Protein 7XAO (pdb70)

Nearest PDB structures (foldseek):
  5hr2-assembly1_A  TM=9.834E-01  e=2.697E-15  Escherichia coli
  7ool-assembly2_B  TM=9.844E-01  e=3.295E-15  Candidatus Photodesmus anomalopis
  2tir-assembly1_A  TM=9.861E-01  e=5.253E-15  Escherichia coli
  6h7o-assembly2_F  TM=9.838E-01  e=1.169E-14  Escherichia coli K-12
  1fb6-assembly2_B  TM=9.707E-01  e=2.434E-14  Spinacia oleracea

Radius of gyration: 19.16 Å; Cα contacts (8 Å, |Δi|>4): 396; chains: 2; bounding box: 39×37×57 Å

CATH classification: 3.40.30.10

Organism: Acinetobacter baumannii (NCBI:txid470)

Structure (mmCIF, N/CA/C/O backbone):
data_7XAO
#
_entry.id   7XAO
#
_cell.length_a   31.240
_cell.length_b   31.270
_cell.length_c   215.780
_cell.angle_alpha   90.000
_cell.angle_beta   90.000
_cell.angle_gamma   90.000
#
_symmetry.space_group_name_H-M   'P 21 21 21'
#
loop_
_entity.id
_entity.type
_entity.pdbx_description
1 polymer Thioredoxin
2 water water
#
loop_
_atom_site.group_PDB
_atom_site.id
_atom_site.type_symbol
_atom_site.label_atom_id
_atom_site.label_alt_id
_atom_site.label_comp_id
_atom_site.label_asym_id
_atom_site.label_entity_id
_atom_site.label_seq_id
_atom_site.pdbx_PDB_ins_code
_atom_site.Cartn_x
_atom_site.Cartn_y
_atom_site.Cartn_z
_atom_site.occupancy
_atom_site.B_iso_or_equiv
_atom_site.auth_seq_id
_atom_site.auth_comp_id
_atom_site.auth_asym_id
_atom_site.auth_atom_id
_atom_site.pdbx_PDB_model_num
ATOM 1 N N . THR A 1 3 ? 11.31894 15.76094 104.84787 1.000 29.95637 4 THR A N 1
ATOM 2 C CA . THR A 1 3 ? 12.58688 16.02836 104.17274 1.000 26.01036 4 THR A CA 1
ATOM 3 C C . THR A 1 3 ? 12.72235 15.23669 102.87412 1.000 25.08275 4 THR A C 1
ATOM 4 O O . THR A 1 3 ? 13.18069 14.09263 102.90044 1.000 29.54549 4 THR A O 1
ATOM 8 N N . ILE A 1 4 ? 12.34104 15.84102 101.74487 1.000 21.97330 5 ILE A N 1
ATOM 9 C CA . ILE A 1 4 ? 12.46886 15.22743 100.42083 1.000 16.94956 5 ILE A CA 1
ATOM 10 C C . ILE A 1 4 ? 13.46222 16.05300 99.60980 1.000 17.66222 5 ILE A C 1
ATOM 11 O O . ILE A 1 4 ? 13.13025 17.14736 99.13560 1.000 22.74426 5 ILE A O 1
ATOM 16 N N . VAL A 1 5 ? 14.66656 15.51382 99.41673 1.000 17.63403 6 VAL A N 1
ATOM 17 C CA . VAL A 1 5 ? 15.69140 16.21168 98.65456 1.000 17.22855 6 VAL A CA 1
ATOM 18 C C . VAL A 1 5 ? 15.32143 16.22862 97.17668 1.000 15.84693 6 VAL A C 1
ATOM 19 O O . VAL A 1 5 ? 14.90171 15.21110 96.60882 1.000 17.35179 6 VAL A O 1
ATOM 23 N N . ASN A 1 6 ? 15.48346 17.38693 96.54198 1.000 16.01294 7 ASN A N 1
ATOM 24 C CA . ASN A 1 6 ? 15.49616 17.48096 95.08468 1.000 15.93188 7 ASN A CA 1
ATOM 25 C C . ASN A 1 6 ? 16.95034 17.38692 94.64150 1.000 14.08839 7 ASN A C 1
ATOM 26 O O . ASN A 1 6 ? 17.73417 18.30496 94.89647 1.000 18.47585 7 ASN A O 1
ATOM 31 N N . THR A 1 7 ? 17.31842 16.28592 93.98346 1.000 14.72426 8 THR A N 1
ATOM 32 C CA . THR A 1 7 ? 18.69661 16.06168 93.56440 1.000 14.13720 8 THR A CA 1
ATOM 33 C C . THR A 1 7 ? 18.92869 16.59237 92.14476 1.000 12.61103 8 THR A C 1
ATOM 34 O O . THR A 1 7 ? 18.04826 17.20786 91.54525 1.000 13.03574 8 THR A O 1
ATOM 38 N N . THR A 1 8 ? 20.15007 16.39587 91.62320 1.000 12.77448 9 THR A N 1
ATOM 39 C CA . THR A 1 8 ? 20.54967 16.84499 90.28746 1.000 13.06249 9 THR A CA 1
ATOM 40 C C . THR A 1 8 ? 21.44484 15.78095 89.66868 1.000 15.06182 9 THR A C 1
ATOM 41 O O . THR A 1 8 ? 21.90684 14.86363 90.35191 1.000 13.71548 9 THR A O 1
ATOM 45 N N . ASP A 1 9 ? 21.72282 15.91137 88.36441 1.000 12.44558 10 ASP A N 1
ATOM 46 C CA . ASP A 1 9 ? 22.64713 14.97240 87.74244 1.000 12.35114 10 ASP A CA 1
ATOM 47 C C . ASP A 1 9 ? 23.95943 14.90991 88.51713 1.000 14.18705 10 ASP A C 1
ATOM 48 O O . ASP A 1 9 ? 24.49530 13.81771 88.73939 1.000 13.57732 10 ASP A O 1
ATOM 53 N N . ASP A 1 10 ? 24.47281 16.08216 88.95172 1.000 14.18630 11 ASP A N 1
ATOM 54 C CA . ASP A 1 10 ? 25.75496 16.21724 89.64689 1.000 15.47433 11 ASP A CA 1
ATOM 55 C C . ASP A 1 10 ? 25.71605 15.75179 91.09814 1.000 14.33024 11 ASP A C 1
ATOM 56 O O . ASP A 1 10 ? 26.77279 15.38962 91.62398 1.000 17.47636 11 ASP A O 1
ATOM 61 N N . ASN A 1 11 ? 24.54566 15.76510 91.75513 1.000 13.21850 12 ASN A N 1
ATOM 62 C CA . ASN A 1 11 ? 24.41743 15.39712 93.16889 1.000 11.28556 12 ASN A CA 1
ATOM 63 C C . ASN A 1 11 ? 23.83143 14.00408 93.39192 1.000 13.25743 12 ASN A C 1
ATOM 64 O O . ASN A 1 11 ? 23.69930 13.57526 94.54908 1.000 11.62261 12 ASN A O 1
ATOM 69 N N . PHE A 1 12 ? 23.44785 13.29755 92.32653 1.000 13.56561 13 PHE A N 1
ATOM 70 C CA . PHE A 1 12 ? 22.82220 11.98730 92.47777 1.000 11.25944 13 PHE A CA 1
ATOM 71 C C . PHE A 1 12 ? 23.73937 11.00260 93.18954 1.000 10.34214 13 PHE A C 1
ATOM 72 O O . PHE A 1 12 ? 23.27580 10.18716 94.00254 1.000 11.83650 13 PHE A O 1
ATOM 80 N N . GLN A 1 13 ? 25.04017 11.05638 92.90487 1.000 11.72004 14 GLN A N 1
ATOM 81 C CA . GLN A 1 13 ? 25.95984 10.16331 93.59086 1.000 10.22444 14 GLN A CA 1
ATOM 82 C C . GLN A 1 13 ? 25.89031 10.38973 95.09646 1.000 12.05519 14 GLN A C 1
ATOM 83 O O . GLN A 1 13 ? 25.68382 9.44598 95.86110 1.000 12.12480 14 GLN A O 1
ATOM 89 N N . ALA A 1 14 ? 26.00249 11.65111 95.53760 1.000 11.12187 15 ALA A N 1
ATOM 90 C CA . ALA A 1 14 ? 26.01908 11.93325 96.97582 1.000 12.66066 15 ALA A CA 1
ATOM 91 C C . ALA A 1 14 ? 24.66018 11.69373 97.62747 1.000 15.21444 15 ALA A C 1
ATOM 92 O O . ALA A 1 14 ? 24.58795 11.13883 98.7306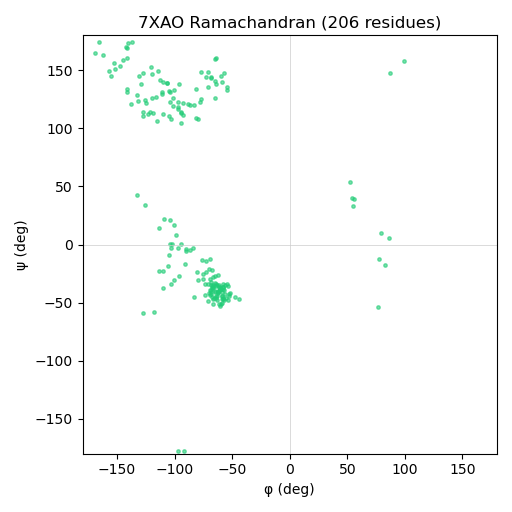8 1.000 15.42794 15 ALA A O 1
ATOM 94 N N . ASP A 1 15 ? 23.57684 12.10150 96.96563 1.000 12.78130 16 ASP A N 1
ATOM 95 C CA . ASP A 1 15 ? 22.24317 12.05005 97.56515 1.000 11.42619 16 ASP A CA 1
ATOM 96 C C . ASP A 1 15 ? 21.62405 10.65942 97.52221 1.000 11.82051 16 ASP A C 1
ATOM 97 O O . ASP A 1 15 ? 20.80769 10.32039 98.39561 1.000 14.38183 16 ASP A O 1
ATOM 102 N N . VAL A 1 16 ? 21.95225 9.85868 96.50902 1.000 10.66309 17 VAL A N 1
ATOM 103 C CA . VAL A 1 16 ? 21.31004 8.55999 96.31147 1.000 11.65914 17 VAL A CA 1
ATOM 104 C C . VAL A 1 16 ? 22.30550 7.40761 96.40711 1.000 13.82826 17 VAL A C 1
ATOM 105 O O . VAL A 1 16 ? 22.14196 6.48972 97.22375 1.000 12.67862 17 VAL A O 1
ATOM 109 N N . LEU A 1 17 ? 23.33616 7.42400 95.56286 1.000 12.06643 18 LEU A N 1
ATOM 110 C CA . LEU A 1 17 ? 24.20203 6.24828 95.45093 1.000 14.60753 18 LEU A CA 1
ATOM 111 C C . LEU A 1 17 ? 25.04733 6.02547 96.69797 1.000 12.12959 18 LEU A C 1
ATOM 112 O O . LEU A 1 17 ? 25.38164 4.88049 97.01633 1.000 15.41560 18 LEU A O 1
ATOM 117 N N . ASP A 1 18 ? 25.38936 7.08980 97.41390 1.000 13.75158 19 ASP A N 1
ATOM 118 C CA . ASP A 1 18 ? 26.25858 6.99965 98.57831 1.000 14.05958 19 ASP A CA 1
ATOM 119 C C . ASP A 1 18 ? 25.47956 6.76266 99.87186 1.000 15.14667 19 ASP A C 1
ATOM 120 O O . ASP A 1 18 ? 26.09742 6.54746 100.92226 1.000 13.93025 19 ASP A O 1
ATOM 125 N N . ALA A 1 19 ? 24.14645 6.77913 99.81788 1.000 11.48432 20 ALA A N 1
ATOM 126 C CA . ALA A 1 19 ? 23.31689 6.56639 101.00528 1.000 12.68574 20 ALA A CA 1
ATOM 127 C C . ALA A 1 19 ? 23.38463 5.11675 101.47594 1.000 16.84389 20 ALA A C 1
ATOM 128 O O . ALA A 1 19 ? 23.54624 4.18424 100.68566 1.000 14.71120 20 ALA A O 1
ATOM 130 N N . GLU A 1 20 ? 23.26696 4.93317 102.78994 1.000 15.61607 21 GLU A N 1
ATOM 131 C CA . GLU A 1 20 ? 23.10114 3.60251 103.36305 1.000 16.87421 21 GLU A CA 1
ATOM 132 C C . GLU A 1 20 ? 21.65543 3.29019 103.73327 1.000 14.31581 21 GLU A C 1
ATOM 133 O O . GLU A 1 20 ? 21.24536 2.12817 103.65901 1.000 18.98986 21 GLU A O 1
ATOM 139 N N . THR A 1 21 ? 20.87276 4.29558 104.10092 1.000 15.48322 22 THR A N 1
ATOM 140 C CA . THR A 1 21 ? 19.42903 4.13155 104.16919 1.000 16.76854 22 THR A CA 1
ATOM 141 C C . THR A 1 21 ? 18.90269 3.85207 102.76290 1.000 14.12000 22 THR A C 1
ATOM 142 O O . THR A 1 21 ? 19.37448 4.46401 101.79556 1.000 15.17538 22 THR A O 1
ATOM 146 N N . PRO A 1 22 ? 17.96290 2.92245 102.59840 1.000 12.27258 23 PRO A N 1
ATOM 147 C CA . PRO A 1 22 ? 17.35331 2.73628 101.27517 1.000 13.99483 23 PRO A CA 1
ATOM 148 C C . PRO A 1 22 ? 16.73893 4.03749 100.78069 1.000 13.74966 23 PRO A C 1
ATOM 149 O O . PRO A 1 22 ? 16.28913 4.87492 101.56298 1.000 12.94795 23 PRO A O 1
ATOM 153 N N . VAL A 1 23 ? 16.76426 4.22841 99.45915 1.000 12.75619 24 VAL A N 1
ATOM 154 C CA . VAL A 1 23 ? 16.33135 5.48179 98.84159 1.000 11.95424 24 VAL A CA 1
ATOM 155 C C . VAL A 1 23 ? 15.27270 5.19944 97.78211 1.000 12.74997 24 VAL A C 1
ATOM 156 O O . VAL A 1 23 ? 15.51083 4.42736 96.84353 1.000 13.84455 24 VAL A O 1
ATOM 160 N N . LEU A 1 24 ? 14.11552 5.83277 97.92406 1.000 11.56183 25 LEU A N 1
ATOM 161 C CA . LEU A 1 24 ? 13.06327 5.78887 96.91528 1.000 11.63509 25 LEU A CA 1
ATOM 162 C C . LEU A 1 24 ? 13.19806 7.05253 96.08156 1.000 13.10182 25 LEU A C 1
ATOM 163 O O . LEU A 1 24 ? 13.03440 8.16557 96.60070 1.000 11.62867 25 LEU A O 1
ATOM 168 N N . VAL A 1 25 ? 13.48921 6.88246 94.79678 1.000 10.49089 26 VAL A N 1
ATOM 169 C CA . VAL A 1 25 ? 13.72894 8.00666 93.89261 1.000 11.56538 26 VAL A CA 1
ATOM 170 C C . VAL A 1 25 ? 12.51547 8.21276 93.00106 1.000 8.56278 26 VAL A C 1
ATOM 171 O O . VAL A 1 25 ? 12.12734 7.30988 92.25059 1.000 9.82497 26 VAL A O 1
ATOM 175 N N . ASP A 1 26 ? 11.95039 9.40855 93.05520 1.000 9.62368 27 ASP A N 1
ATOM 176 C CA . ASP A 1 26 ? 10.74778 9.78538 92.31047 1.000 9.74647 27 ASP A CA 1
ATOM 177 C C . ASP A 1 26 ? 11.13595 10.64259 91.10107 1.000 10.99482 27 ASP A C 1
ATOM 178 O O . ASP A 1 26 ? 11.54915 11.80086 91.25438 1.000 11.71300 27 ASP A O 1
ATOM 183 N N . PHE A 1 27 ? 11.02315 10.06555 89.90144 1.000 11.31985 28 PHE A N 1
ATOM 184 C CA . PHE A 1 27 ? 11.24889 10.79208 88.65546 1.000 9.14516 28 PHE A CA 1
ATOM 185 C C . PHE A 1 27 ? 9.93219 11.42171 88.21233 1.000 8.94617 28 PHE A C 1
ATOM 186 O O . PHE A 1 27 ? 8.95216 10.70605 87.96158 1.000 11.70512 28 PHE A O 1
ATOM 194 N N . TRP A 1 28 ? 9.93006 12.75748 88.08814 1.000 9.14806 29 TRP A N 1
ATOM 195 C CA . TRP A 1 28 ? 8.73786 13.55082 87.82222 1.000 10.41939 29 TRP A CA 1
ATOM 196 C C . TRP A 1 28 ? 9.06868 14.67727 86.84370 1.000 11.16998 29 TRP A C 1
ATOM 197 O O . TRP A 1 28 ? 10.22652 14.89562 86.48159 1.000 11.45857 29 TRP A O 1
ATOM 208 N N . ALA A 1 29 ? 8.02488 15.39227 86.41733 1.000 11.43198 30 ALA A N 1
ATOM 209 C CA . ALA A 1 29 ? 8.17696 16.60041 85.61731 1.000 10.14416 30 ALA A CA 1
ATOM 210 C C . ALA A 1 29 ? 6.97466 17.49233 85.86548 1.000 11.16816 30 ALA A C 1
ATOM 211 O O . ALA A 1 29 ? 5.91812 17.02643 86.28160 1.000 13.12064 30 ALA A O 1
ATOM 213 N N . GLY A 1 30 ? 7.15371 18.79588 85.62752 1.000 12.24077 31 GLY A N 1
ATOM 214 C CA . GLY A 1 30 ? 6.08022 19.74284 85.91201 1.000 14.59573 31 GLY A CA 1
ATOM 215 C C . GLY A 1 30 ? 4.85584 19.58765 85.02577 1.000 12.10627 31 GLY A C 1
ATOM 216 O O . GLY A 1 30 ? 3.73898 19.90734 85.44402 1.000 13.93715 31 GLY A O 1
ATOM 217 N N . TRP A 1 31 ? 5.04369 19.08632 83.80629 1.000 12.14055 32 TRP A N 1
ATOM 218 C CA . TRP A 1 31 ? 3.96676 18.80715 82.86427 1.000 11.30993 32 TRP A CA 1
ATOM 219 C C . TRP A 1 31 ? 3.31437 17.44736 83.09319 1.000 10.85584 32 TRP A C 1
ATOM 220 O O . TRP A 1 31 ? 2.33612 17.11346 82.41216 1.000 13.65233 32 TRP A O 1
ATOM 231 N N . CYS A 1 32 ? 3.81791 16.66546 84.03821 1.000 10.74844 33 CYS A N 1
ATOM 232 C CA . CYS A 1 32 ? 3.34935 15.30372 84.23692 1.000 13.17551 33 CYS A CA 1
ATOM 233 C C . CYS A 1 32 ? 2.26984 15.29714 85.31806 1.000 9.84789 33 CYS A C 1
ATOM 234 O O . CYS A 1 32 ? 2.55815 15.41748 86.51690 1.000 11.98971 33 CYS A O 1
ATOM 236 N N . ALA A 1 33 ? 1.02295 15.15672 84.89124 1.000 10.49391 34 ALA A N 1
ATOM 237 C CA . ALA A 1 33 ? -0.07977 15.25674 85.84341 1.000 13.02652 34 ALA A CA 1
ATOM 238 C C . ALA A 1 33 ? -0.08876 14.11944 86.85844 1.000 11.90036 34 ALA A C 1
ATOM 239 O O . ALA A 1 33 ? -0.23195 14.40040 88.06210 1.000 11.62919 34 ALA A O 1
ATOM 241 N N . PRO A 1 34 ? 0.06158 12.84607 86.48040 1.000 11.40342 35 PRO A N 1
ATOM 242 C CA . PRO A 1 34 ? 0.05594 11.79578 87.51520 1.000 13.50359 35 PRO A CA 1
ATOM 243 C C . PRO A 1 34 ? 1.23104 11.91038 88.46698 1.000 13.77988 35 PRO A C 1
ATOM 244 O O . PRO A 1 34 ? 1.13705 11.47400 89.62165 1.000 13.94004 35 PRO A O 1
ATOM 248 N N . CYS A 1 35 ? 2.34413 12.48903 88.02054 1.000 10.48183 36 CYS A N 1
ATOM 249 C CA . CYS A 1 35 ? 3.50401 12.68670 88.87722 1.000 12.82194 36 CYS A CA 1
ATOM 250 C C . CYS A 1 35 ? 3.17779 13.68757 89.95856 1.000 13.38630 36 CYS A C 1
ATOM 251 O O . CYS A 1 35 ? 3.41798 13.44360 91.14870 1.000 12.50253 36 CYS A O 1
ATOM 254 N N . LYS A 1 36 ? 2.65547 14.83910 89.54093 1.000 13.27411 37 LYS A N 1
ATOM 255 C CA . LYS A 1 36 ? 2.23282 15.85169 90.48859 1.000 13.53545 37 LYS A CA 1
ATOM 256 C C . LYS A 1 36 ? 1.18205 15.30089 91.43359 1.000 14.22195 37 LYS A C 1
ATOM 257 O O . LYS A 1 36 ? 1.17450 15.64857 92.61958 1.000 14.29095 37 LYS A O 1
ATOM 263 N N . ALA A 1 37 ? 0.31841 14.40258 90.94529 1.000 13.30511 38 ALA A N 1
ATOM 264 C CA . ALA A 1 37 ? -0.77637 13.89104 91.75954 1.000 13.32929 38 ALA A CA 1
ATOM 265 C C . ALA A 1 37 ? -0.31453 12.96785 92.88333 1.000 14.17635 38 ALA A C 1
ATOM 266 O O . ALA A 1 37 ? -1.08246 12.75544 93.82620 1.000 13.05899 38 ALA A O 1
ATOM 268 N N . ILE A 1 38 ? 0.88596 12.37748 92.78690 1.000 11.51533 39 ILE A N 1
ATOM 269 C CA . ILE A 1 38 ? 1.41900 11.54834 93.87002 1.000 13.80064 39 ILE A CA 1
ATOM 270 C C . ILE A 1 38 ? 2.31818 12.32804 94.82367 1.000 14.21240 39 ILE A C 1
ATOM 271 O O . ILE A 1 38 ? 2.85021 11.74078 95.77646 1.000 12.53395 39 ILE A O 1
ATOM 276 N N . ALA A 1 39 ? 2.51682 13.62415 94.60692 1.000 12.04432 40 ALA A N 1
ATOM 277 C CA . ALA A 1 39 ? 3.26350 14.41848 95.57976 1.000 15.21207 40 ALA A CA 1
ATOM 278 C C . ALA A 1 39 ? 2.67650 14.33247 96.98654 1.000 15.28870 40 ALA A C 1
ATOM 279 O O . ALA A 1 39 ? 3.45349 14.14298 97.94208 1.000 15.19489 40 ALA A O 1
ATOM 281 N N . PRO A 1 40 ? 1.35308 14.45548 97.18945 1.000 15.05266 41 PRO A N 1
ATOM 282 C CA . PRO A 1 40 ? 0.81564 14.35828 98.56490 1.000 13.88915 41 PRO A CA 1
ATOM 283 C C . PRO A 1 40 ? 1.14846 13.05224 99.26152 1.000 14.10150 41 PRO A C 1
ATOM 284 O O . PRO A 1 40 ? 1.57188 13.07061 100.42567 1.000 15.61288 41 PRO A O 1
ATOM 288 N N . VAL A 1 41 ? 0.96747 11.91204 98.59351 1.000 11.08567 42 VAL A N 1
ATOM 289 C CA . VAL A 1 41 ? 1.27911 10.64205 99.24891 1.000 11.02688 42 VAL A CA 1
ATOM 290 C C . VAL A 1 41 ? 2.77844 10.49212 99.52004 1.000 14.72425 42 VAL A C 1
ATOM 291 O O . VAL A 1 41 ? 3.17579 9.92316 100.54460 1.000 13.24762 42 VAL A O 1
ATOM 295 N N . LEU A 1 42 ? 3.63571 11.00694 98.64202 1.000 12.33652 43 LEU A N 1
ATOM 296 C CA . LEU A 1 42 ? 5.07007 10.92009 98.90151 1.000 13.91298 43 LEU A CA 1
ATOM 297 C C . LEU A 1 42 ? 5.46384 11.76581 100.10576 1.000 12.81335 43 LEU A C 1
ATOM 298 O O . LEU A 1 42 ? 6.34147 11.36759 100.88468 1.000 13.65083 43 LEU A O 1
ATOM 303 N N . GLU A 1 43 ? 4.82738 12.92613 100.28177 1.000 15.85694 44 GLU A N 1
ATOM 304 C CA . GLU A 1 43 ? 5.05832 13.71525 101.49082 1.000 13.64617 44 GLU A CA 1
ATOM 305 C C . GLU A 1 43 ? 4.67507 12.92450 102.74072 1.000 16.20155 44 GLU A C 1
ATOM 306 O O . GLU A 1 43 ? 5.45522 12.83495 103.70118 1.000 12.88121 44 GLU A O 1
ATOM 312 N N . ASP A 1 44 ? 3.46103 12.36237 102.75669 1.000 13.47666 45 ASP A N 1
ATOM 313 C CA . ASP A 1 44 ? 3.03883 11.54051 103.89431 1.000 14.29361 45 ASP A CA 1
ATOM 314 C C . ASP A 1 44 ? 4.01085 10.39718 104.11735 1.000 16.02373 45 ASP A C 1
ATOM 315 O O . ASP A 1 44 ? 4.43966 10.14156 105.24625 1.000 14.24631 45 ASP A O 1
ATOM 320 N N . LEU A 1 45 ? 4.36503 9.68666 103.05015 1.000 16.25530 46 LEU A N 1
ATOM 321 C CA . LEU A 1 45 ? 5.24637 8.53631 103.20001 1.000 13.40476 46 LEU A CA 1
ATOM 322 C C . LEU A 1 45 ? 6.63108 8.94814 103.67963 1.000 15.14191 46 LEU A C 1
ATOM 323 O O . LEU A 1 45 ? 7.26722 8.19720 104.42722 1.000 14.79993 46 LEU A O 1
ATOM 328 N N . SER A 1 46 ? 7.11733 10.12775 103.27906 1.000 14.95850 47 SER A N 1
ATOM 329 C CA . SER A 1 46 ? 8.43995 10.53381 103.75076 1.000 14.46058 47 SER A CA 1
ATOM 330 C C . SER A 1 46 ? 8.46388 10.62747 105.26912 1.000 16.35641 47 SER A C 1
ATOM 331 O O . SER A 1 46 ? 9.43144 10.18794 105.90147 1.000 15.21189 47 SER A O 1
ATOM 334 N N . SER A 1 47 ? 7.37833 11.13827 105.86750 1.000 14.20298 48 SER A N 1
ATOM 335 C CA . SER A 1 47 ? 7.28301 11.21190 107.32705 1.000 13.93521 48 SER A CA 1
ATOM 336 C C . SER A 1 47 ? 7.03794 9.84936 107.96427 1.000 15.47692 48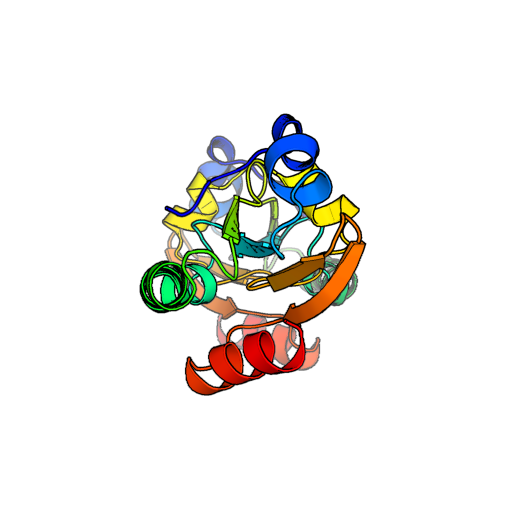 SER A C 1
ATOM 337 O O . SER A 1 47 ? 7.66441 9.52074 108.97855 1.000 15.75575 48 SER A O 1
ATOM 340 N N . GLU A 1 48 ? 6.13569 9.04537 107.39510 1.000 12.92498 49 GLU A N 1
ATOM 341 C CA . GLU A 1 48 ? 5.84060 7.73341 107.96083 1.000 14.65480 49 GLU A CA 1
ATOM 342 C C . GLU A 1 48 ? 7.08868 6.86869 108.06600 1.000 16.65122 49 GLU A C 1
ATOM 343 O O . GLU A 1 48 ? 7.26741 6.14162 109.05254 1.000 19.39133 49 GLU A O 1
ATOM 349 N N . TYR A 1 49 ? 7.96515 6.92675 107.06230 1.000 16.41192 50 TYR A N 1
ATOM 350 C CA . TYR A 1 49 ? 9.14353 6.07050 107.00158 1.000 14.37234 50 TYR A CA 1
ATOM 351 C C . TYR A 1 49 ? 10.43600 6.80274 107.35776 1.000 18.88915 50 TYR A C 1
ATOM 352 O O . TYR A 1 49 ? 11.51720 6.33934 106.98177 1.000 18.92859 50 TYR A O 1
ATOM 361 N N . ALA A 1 50 ? 10.34989 7.92400 108.07747 1.000 18.85817 51 ALA A N 1
ATOM 362 C CA . ALA A 1 50 ? 11.55318 8.66133 108.46283 1.000 17.84178 51 ALA A CA 1
ATOM 363 C C . ALA A 1 50 ? 12.53167 7.74231 109.18480 1.000 22.04928 51 ALA A C 1
ATOM 364 O O . ALA A 1 50 ? 12.15176 6.98070 110.08129 1.000 23.01188 51 ALA A O 1
ATOM 366 N N . GLY A 1 51 ? 13.79823 7.80614 108.77470 1.000 22.36007 52 GLY A N 1
ATOM 367 C CA . GLY A 1 51 ? 14.82754 6.95092 109.31577 1.000 21.58591 52 GLY A CA 1
ATOM 368 C C . GLY A 1 51 ? 14.91082 5.57401 108.69740 1.000 21.92848 52 GLY A C 1
ATOM 369 O O . GL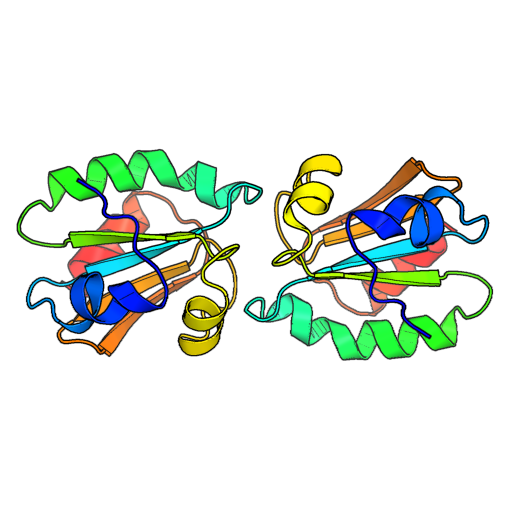Y A 1 51 ? 15.94468 4.90645 108.84921 1.000 21.75829 52 GLY A O 1
ATOM 370 N N . LYS A 1 52 ? 13.86070 5.12022 108.00707 1.000 18.80353 53 LYS A N 1
ATOM 371 C CA . LYS A 1 52 ? 13.88582 3.82736 107.33480 1.000 17.37850 53 LYS A CA 1
ATOM 372 C C . LYS A 1 52 ? 14.07209 3.94315 105.83433 1.000 17.24982 53 LYS A C 1
ATOM 373 O O . LYS A 1 52 ? 14.68730 3.05556 105.23432 1.000 17.94050 53 LYS A O 1
ATOM 379 N N . VAL A 1 53 ? 13.52507 4.99989 105.22459 1.000 17.59531 54 VAL A N 1
ATOM 380 C CA . VAL A 1 53 ? 13.55512 5.23793 103.78153 1.000 17.05019 54 VAL A CA 1
ATOM 381 C C . VAL A 1 53 ? 13.76982 6.73271 103.57148 1.000 17.05979 54 VAL A C 1
ATOM 382 O O . VAL A 1 53 ? 13.11488 7.55344 104.21960 1.000 20.89587 54 VAL A O 1
ATOM 386 N N . LYS A 1 54 ? 14.68579 7.09085 102.68003 1.000 14.11530 55 LYS A N 1
ATOM 387 C CA . LYS A 1 54 ? 14.86641 8.47083 102.24913 1.000 15.20951 55 LYS A CA 1
ATOM 388 C C . LYS A 1 54 ? 14.18132 8.61102 100.89953 1.000 13.20576 55 LYS A C 1
ATOM 389 O O . LYS A 1 54 ? 14.34793 7.74560 100.03554 1.000 14.01944 55 LYS A O 1
ATOM 395 N N . ILE A 1 55 ? 13.38056 9.65852 100.72306 1.000 12.87805 56 ILE A N 1
ATOM 396 C CA . ILE A 1 55 ? 12.74525 9.91518 99.42957 1.000 15.02488 56 ILE A CA 1
ATOM 397 C C . ILE A 1 55 ? 13.45945 11.07790 98.75799 1.000 13.94876 56 ILE A C 1
ATOM 398 O O . ILE A 1 55 ? 13.71493 12.10740 99.39258 1.000 11.49269 56 ILE A O 1
ATOM 403 N N . VAL A 1 56 ? 13.79948 10.89637 97.47715 1.000 12.61978 57 VAL A N 1
ATOM 404 C CA . VAL A 1 56 ? 14.53498 11.87098 96.67405 1.000 11.15450 57 VAL A CA 1
ATOM 405 C C . VAL A 1 56 ? 13.76708 12.08017 95.36865 1.000 12.47582 57 VAL A C 1
ATOM 406 O O . VAL A 1 56 ? 13.25685 11.11749 94.78212 1.000 12.42096 57 VAL A O 1
ATOM 410 N N . LYS A 1 57 ? 13.66814 13.32811 94.92153 1.000 10.75394 58 LYS A N 1
ATOM 411 C CA . LYS A 1 57 ? 12.99511 13.65301 93.66431 1.000 9.36904 58 LYS A CA 1
ATOM 412 C C . LYS A 1 57 ? 13.99534 14.01667 92.57462 1.000 10.15812 58 LYS A C 1
ATOM 413 O O . LYS A 1 57 ? 14.98218 14.71324 92.82476 1.000 12.29706 58 LYS A O 1
ATOM 419 N N . VAL A 1 58 ? 13.73377 13.52213 91.36465 1.000 10.53693 59 VAL A N 1
ATOM 420 C CA . VAL A 1 58 ? 14.49995 13.84590 90.15780 1.000 10.40442 59 VAL A CA 1
ATOM 421 C C . VAL A 1 58 ? 13.55205 14.51618 89.16123 1.000 10.65888 59 VAL A C 1
ATOM 422 O O . VAL A 1 58 ? 12.63752 13.86654 88.63719 1.000 9.36203 59 VAL A O 1
ATOM 426 N N . ASP A 1 59 ? 13.78050 15.80341 88.88599 1.000 10.99756 60 ASP A N 1
ATOM 427 C CA . ASP A 1 59 ? 13.02749 16.54624 87.87322 1.000 11.11524 60 ASP A CA 1
ATOM 428 C C . ASP A 1 59 ? 13.63752 16.23269 86.50918 1.000 10.61402 60 ASP A C 1
ATOM 429 O O . ASP A 1 59 ? 14.73799 16.69533 86.18316 1.000 10.68122 60 ASP A O 1
ATOM 434 N N . VAL A 1 60 ? 12.92096 15.46377 85.68252 1.000 9.41682 61 VAL A N 1
ATOM 435 C CA . VAL A 1 60 ? 13.54773 14.98762 84.44361 1.000 13.04188 61 VAL A CA 1
ATOM 436 C C . VAL A 1 60 ? 13.79703 16.08562 83.41483 1.000 10.78470 61 VAL A C 1
ATOM 437 O O . VAL A 1 60 ? 14.54624 15.85987 82.46289 1.000 13.44205 61 VAL A O 1
ATOM 441 N N . THR A 1 61 ? 13.22173 17.27458 83.59516 1.000 12.94058 62 THR A N 1
ATOM 442 C CA . THR A 1 61 ? 13.52890 18.39634 82.71314 1.000 13.32226 62 THR A CA 1
ATOM 443 C C . THR A 1 61 ? 14.99403 18.80854 82.81926 1.000 13.18570 62 THR A C 1
ATOM 444 O O . THR A 1 61 ? 15.66304 19.02100 81.80348 1.000 13.89380 62 THR A O 1
ATOM 448 N N . SER A 1 62 ? 15.51525 18.93335 84.04104 1.000 12.63771 63 SER A N 1
ATOM 449 C CA . SER A 1 62 ? 16.91297 19.29253 84.23519 1.000 14.56612 63 SER A CA 1
ATOM 450 C C . SER A 1 62 ? 17.80926 18.08294 84.48444 1.000 12.11318 63 SER A C 1
ATOM 451 O O . SER A 1 62 ? 19.03095 18.23996 84.57299 1.000 13.85419 63 SER A O 1
ATOM 454 N N . CYS A 1 63 ? 17.24120 16.88215 84.55079 1.000 10.48837 64 CYS A N 1
ATOM 455 C CA . CYS A 1 63 ? 17.99008 15.67783 84.89254 1.000 11.96307 64 CYS A CA 1
ATOM 456 C C . CYS A 1 63 ? 17.81257 14.60099 83.84015 1.000 11.95756 64 CYS A C 1
ATOM 457 O O . CYS A 1 63 ? 17.78796 13.40425 84.14906 1.000 12.10955 64 CYS A O 1
ATOM 460 N N . GLU A 1 64 ? 17.68918 15.01684 82.57262 1.000 13.03851 65 GLU A N 1
ATOM 461 C CA . GLU A 1 64 ? 17.57276 14.06880 81.47253 1.000 13.53657 65 GLU A CA 1
ATOM 462 C C . GLU A 1 64 ? 18.68431 13.02334 81.50697 1.000 10.66926 65 GLU A C 1
ATOM 463 O O . GLU A 1 64 ? 18.43875 11.82903 81.28226 1.000 10.94041 65 GLU A O 1
ATOM 469 N N . GLU A 1 65 ? 19.91566 13.45395 81.79984 1.000 11.58410 66 GLU A N 1
ATOM 470 C CA . GLU A 1 65 ? 21.03951 12.52197 81.85128 1.000 12.49917 66 GLU A CA 1
ATOM 471 C C . GLU A 1 65 ? 20.80028 11.41399 82.87235 1.000 10.73281 66 GLU A C 1
ATOM 472 O O . GLU A 1 65 ? 21.05990 10.23426 82.59598 1.000 12.05393 66 GLU A O 1
ATOM 478 N N . THR A 1 66 ? 20.24780 11.77014 84.03754 1.000 12.19970 67 THR A N 1
ATOM 479 C CA . THR A 1 66 ? 19.93165 10.77205 85.05569 1.000 13.75262 67 THR A CA 1
ATOM 480 C C . THR A 1 66 ? 18.80011 9.85708 84.61060 1.000 12.10625 67 THR A C 1
ATOM 481 O O . THR A 1 66 ? 18.87837 8.64026 84.80802 1.000 11.10434 67 THR A O 1
ATOM 485 N N . ALA A 1 67 ? 17.75203 10.41512 83.99175 1.000 11.05851 68 ALA A N 1
ATOM 486 C CA . ALA A 1 67 ? 16.65217 9.58449 83.50582 1.000 10.67179 68 ALA A CA 1
ATOM 487 C C . ALA A 1 67 ? 17.15025 8.53796 82.52138 1.000 14.33838 68 ALA A C 1
ATOM 488 O O . ALA A 1 67 ? 16.79517 7.35859 82.61649 1.000 14.13739 68 ALA A O 1
ATOM 490 N N . VAL A 1 68 ? 17.99222 8.95739 81.57634 1.000 13.36054 69 VAL A N 1
ATOM 491 C CA . VAL A 1 68 ? 18.55162 8.02705 80.60420 1.000 15.64430 69 VAL A CA 1
ATOM 492 C C . VAL A 1 68 ? 19.43297 7.00227 81.29811 1.000 14.70789 69 VAL A C 1
ATOM 493 O O . VAL A 1 68 ? 19.34191 5.79891 81.02545 1.000 16.02692 69 VAL A O 1
ATOM 497 N N . LYS A 1 69 ? 20.27369 7.45939 82.23032 1.000 14.45959 70 LYS A N 1
ATOM 498 C CA . LYS A 1 69 ? 21.23091 6.56696 82.87458 1.000 15.29886 70 LYS A CA 1
ATOM 499 C C . LYS A 1 69 ? 20.53466 5.39743 83.56098 1.000 15.31606 70 LYS A C 1
ATOM 500 O O . LYS A 1 69 ? 21.05275 4.27283 83.55940 1.000 18.53722 70 LYS A O 1
ATOM 506 N N . TYR A 1 70 ? 19.35872 5.63398 84.14989 1.000 13.37506 71 TYR A N 1
ATOM 507 C CA . TYR A 1 70 ? 18.64429 4.58570 84.87426 1.000 13.58017 71 TYR A CA 1
ATOM 508 C C . TYR A 1 70 ? 17.52092 3.96385 84.05728 1.000 14.90441 71 TYR A C 1
ATOM 509 O O . TYR A 1 70 ? 16.66329 3.26288 84.60926 1.000 16.44428 71 TYR A O 1
ATOM 518 N N . ASN A 1 71 ? 17.55232 4.17328 82.73820 1.000 16.54738 72 ASN A N 1
ATOM 519 C CA . ASN A 1 71 ? 16.61361 3.54980 81.80098 1.000 16.76210 72 ASN A CA 1
ATOM 520 C C . ASN A 1 71 ? 15.16900 3.81357 82.19035 1.000 11.89288 72 ASN A C 1
ATOM 521 O O . ASN A 1 71 ? 14.30464 2.93124 82.14798 1.000 15.00899 72 ASN A O 1
ATOM 526 N N . ILE A 1 72 ? 14.91840 5.03943 82.62718 1.000 15.46262 73 ILE A N 1
ATOM 527 C CA . ILE A 1 72 ? 13.55497 5.49723 82.75752 1.000 15.26683 73 ILE A CA 1
ATOM 528 C C . ILE A 1 72 ? 12.94914 5.54389 81.36175 1.000 17.29283 73 ILE A C 1
ATOM 529 O O . ILE A 1 72 ? 13.52065 6.13428 80.43138 1.000 19.80257 73 ILE A O 1
ATOM 534 N N . ARG A 1 73 ? 11.81516 4.87584 81.20524 1.000 13.66597 74 ARG A N 1
ATOM 535 C CA . ARG A 1 73 ? 11.09507 4.79215 79.95172 1.000 14.14557 74 ARG A CA 1
ATOM 536 C C . ARG A 1 73 ? 9.75017 5.50529 80.01023 1.000 14.88303 74 ARG A C 1
ATOM 537 O O . ARG A 1 73 ? 9.23903 5.91727 78.96274 1.000 12.63627 74 ARG A O 1
ATOM 545 N N . ASN A 1 74 ? 9.18932 5.69261 81.20412 1.000 12.77430 75 ASN A N 1
ATOM 546 C CA . ASN A 1 74 ? 7.88049 6.27627 81.44003 1.000 11.59209 75 ASN A CA 1
ATOM 547 C C . ASN A 1 74 ? 7.89937 6.85062 82.84464 1.000 12.77678 75 ASN A C 1
ATOM 548 O O . ASN A 1 74 ? 8.51485 6.26878 83.73349 1.000 14.37940 75 ASN A O 1
ATOM 553 N N . ILE A 1 75 ? 7.20811 7.97448 83.04075 1.000 12.43660 76 ILE A N 1
ATOM 554 C CA . ILE A 1 75 ? 6.98123 8.53450 84.37848 1.000 13.24251 76 ILE A CA 1
ATOM 555 C C . ILE A 1 75 ? 5.48000 8.61168 84.63458 1.000 12.32072 76 ILE A C 1
ATOM 556 O O . ILE A 1 75 ? 4.71018 8.71810 83.66974 1.000 12.78691 76 ILE A O 1
ATOM 561 N N . PRO A 1 76 ? 5.00858 8.56063 85.90195 1.000 13.21407 77 PRO A N 1
ATOM 562 C CA . PRO A 1 76 ? 5.81241 8.42070 87.13002 1.000 12.35497 77 PRO A CA 1
ATOM 563 C C . PRO A 1 76 ? 6.66962 7.15953 87.17101 1.000 13.99422 77 PRO A C 1
ATOM 564 O O . PRO A 1 76 ? 6.21719 6.10219 86.71879 1.000 16.72978 77 PRO A O 1
ATOM 568 N N . ALA A 1 77 ? 7.89795 7.29123 87.66902 1.000 12.13159 78 ALA A N 1
ATOM 569 C CA . ALA A 1 77 ? 8.79369 6.16369 87.88950 1.000 11.65300 78 ALA A CA 1
ATOM 570 C C . ALA A 1 77 ? 9.37841 6.29370 89.28500 1.000 12.53487 78 ALA A C 1
ATOM 571 O O . ALA A 1 77 ? 9.92318 7.34937 89.63787 1.000 14.10446 78 ALA A O 1
ATOM 573 N N . LEU A 1 78 ? 9.27800 5.22260 90.06700 1.000 12.00865 79 LEU A N 1
ATOM 574 C CA . LEU A 1 78 ? 9.80111 5.18681 91.42986 1.000 13.62247 79 LEU A CA 1
ATOM 575 C C . LEU A 1 78 ? 10.80165 4.04371 91.49252 1.000 12.98820 79 LEU A C 1
ATOM 576 O O . LEU A 1 78 ? 10.42284 2.87754 91.34142 1.000 17.02861 79 LEU A O 1
ATOM 581 N N . LEU A 1 79 ? 12.07197 4.36135 91.70225 1.000 12.17860 80 LEU A N 1
ATOM 582 C CA . LEU A 1 79 ? 13.10767 3.34276 91.78626 1.000 11.79747 80 LEU A CA 1
ATOM 583 C C . LEU A 1 79 ? 13.62660 3.25888 93.21391 1.000 13.88497 80 LEU A C 1
ATOM 584 O O . LEU A 1 79 ? 13.98831 4.27861 93.80543 1.000 14.47041 80 LEU A O 1
ATOM 589 N N . LEU A 1 80 ? 13.66989 2.04795 93.76052 1.000 13.75871 81 LEU A N 1
ATOM 590 C CA . LEU A 1 80 ? 14.22041 1.82515 95.09168 1.000 14.23392 81 LEU A CA 1
ATOM 591 C C . LEU A 1 80 ? 15.69459 1.46688 94.95444 1.000 12.84447 81 LEU A C 1
ATOM 592 O O . LEU A 1 80 ? 16.03986 0.48583 94.28703 1.000 13.39822 81 LEU A O 1
ATOM 597 N N . PHE A 1 81 ? 16.55890 2.25159 95.59047 1.000 13.60299 82 PHE A N 1
ATOM 598 C CA . PHE A 1 81 ? 17.99214 1.99639 95.61388 1.000 13.08757 82 PHE A CA 1
ATOM 599 C C . PHE A 1 81 ? 18.41696 1.48776 96.98922 1.000 15.88802 82 PHE A C 1
ATOM 600 O O . PHE A 1 81 ? 17.96424 2.00373 98.01827 1.000 14.25755 82 PHE A O 1
ATOM 608 N N . LYS A 1 82 ? 19.30426 0.49025 97.00922 1.000 15.89977 83 LYS A N 1
ATOM 609 C CA . LYS A 1 82 ? 19.97433 0.04834 98.23335 1.000 18.34154 83 LYS A CA 1
ATOM 610 C C . LYS A 1 82 ? 21.46254 -0.05868 97.94306 1.000 16.75717 83 LYS A C 1
ATOM 611 O O . LYS A 1 82 ? 21.86292 -0.77734 97.02205 1.000 18.86253 83 LYS A O 1
ATOM 617 N N . ASN A 1 83 ? 22.27962 0.65882 98.72028 1.000 16.52266 84 ASN A N 1
ATOM 618 C CA . ASN A 1 83 ? 23.73554 0.63524 98.55448 1.000 20.15976 84 ASN A CA 1
ATOM 619 C C . ASN A 1 83 ? 24.16842 0.98562 97.12606 1.000 17.89414 84 ASN A C 1
ATOM 620 O O . ASN A 1 83 ? 25.16803 0.46705 96.62419 1.000 22.55602 84 ASN A O 1
ATOM 625 N N . GLY A 1 84 ? 23.41808 1.85952 96.45669 1.000 16.26232 85 GLY A N 1
ATOM 626 C CA . GLY A 1 84 ? 23.77430 2.34990 95.14270 1.000 16.16159 85 GLY A CA 1
ATOM 627 C C . GLY A 1 84 ? 23.33453 1.50968 93.96577 1.000 16.22300 85 GLY A C 1
ATOM 628 O O . GLY A 1 84 ? 23.71430 1.82704 92.83638 1.000 18.35626 85 GLY A O 1
ATOM 629 N N . GLU A 1 85 ? 22.56021 0.45073 94.18321 1.000 17.03586 86 GLU A N 1
ATOM 630 C CA . GLU A 1 85 ? 22.02192 -0.36559 93.10353 1.000 19.84754 86 GLU A CA 1
ATOM 631 C C . GLU A 1 85 ? 20.50258 -0.34533 93.14809 1.000 15.80856 86 GLU A C 1
ATOM 632 O O . GLU A 1 85 ? 19.89646 -0.27519 94.22085 1.000 16.14211 86 GLU A O 1
ATOM 638 N N . VAL A 1 86 ? 19.88818 -0.40988 91.96767 1.000 17.45984 87 VAL A N 1
ATOM 639 C CA . VAL A 1 86 ? 18.43376 -0.47078 91.87538 1.000 16.15891 87 VAL A CA 1
ATOM 640 C C . VAL A 1 86 ? 17.97964 -1.88063 92.21683 1.000 16.31768 87 VAL A C 1
ATOM 641 O O . VAL A 1 86 ? 18.41738 -2.85152 91.59083 1.000 20.50323 87 VAL A O 1
ATOM 645 N N . VAL A 1 87 ? 17.07447 -1.99651 93.19019 1.000 17.65235 88 VAL A N 1
ATOM 646 C CA . VAL A 1 87 ? 16.60522 -3.29975 93.64620 1.000 18.26977 88 VAL A CA 1
ATOM 647 C C . VAL A 1 87 ? 15.15630 -3.58784 93.27092 1.000 21.33570 88 VAL A C 1
ATOM 648 O O . VAL A 1 87 ? 14.77769 -4.77005 93.20075 1.000 19.60861 88 VAL A O 1
ATOM 652 N N . ALA A 1 88 ? 14.34213 -2.56147 93.02277 1.000 18.11322 89 ALA A N 1
ATOM 653 C CA . ALA A 1 88 ? 12.94748 -2.72163 92.64050 1.000 20.69372 89 ALA A CA 1
ATOM 654 C C . ALA A 1 88 ? 12.48569 -1.40815 92.03461 1.000 19.91104 89 ALA A C 1
ATOM 655 O O . ALA A 1 88 ? 13.12298 -0.36528 92.21447 1.000 17.84825 89 ALA A O 1
ATOM 657 N N . GLN A 1 89 ? 11.36975 -1.46660 91.31399 1.000 19.34863 90 GLN A N 1
ATOM 658 C CA . GLN A 1 89 ? 10.82866 -0.25885 90.71622 1.000 18.89395 90 GLN A CA 1
ATOM 659 C C . GLN A 1 89 ? 9.32091 -0.37767 90.56283 1.000 23.20723 90 GLN A C 1
ATOM 660 O O . GLN A 1 89 ? 8.77485 -1.47521 90.41681 1.000 22.34970 90 GLN A O 1
ATOM 666 N N . GLN A 1 90 ? 8.65793 0.77576 90.60735 1.000 21.03262 91 GLN A N 1
ATOM 667 C CA . GLN A 1 90 ? 7.21923 0.88409 90.38984 1.000 19.07806 91 GLN A CA 1
ATOM 668 C C . GLN A 1 90 ? 7.02316 1.93771 89.31028 1.000 19.70920 91 GLN A C 1
ATOM 669 O O . GLN A 1 90 ? 7.29756 3.11997 89.53571 1.000 19.07043 91 GLN A O 1
ATOM 675 N N . ILE A 1 91 ? 6.59560 1.50692 88.12832 1.000 22.84242 92 ILE A N 1
ATOM 676 C CA . ILE A 1 91 ? 6.43527 2.38977 86.98028 1.000 20.24296 92 ILE A CA 1
ATOM 677 C C . ILE A 1 91 ? 4.95450 2.67910 86.78989 1.000 22.03216 92 ILE A C 1
ATOM 678 O O . ILE A 1 91 ? 4.11890 1.76142 86.76495 1.000 22.54384 92 ILE A O 1
ATOM 683 N N . GLY A 1 92 ? 4.62779 3.95119 86.64460 1.000 17.56385 93 GLY A N 1
ATOM 684 C CA . GLY A 1 92 ? 3.24095 4.34177 86.61275 1.000 17.33096 93 GLY A CA 1
ATOM 685 C C . GLY A 1 92 ? 2.74358 4.58206 88.01724 1.000 18.52474 93 GLY A C 1
ATOM 686 O O . GLY A 1 92 ? 3.21135 3.95117 88.96937 1.000 18.36415 93 GLY A O 1
ATOM 687 N N . ALA A 1 93 ? 1.81895 5.52384 88.14967 1.000 17.74504 94 ALA A N 1
ATOM 688 C CA . ALA A 1 93 ? 1.22725 5.83132 89.44160 1.000 18.95922 94 ALA A CA 1
ATOM 689 C C . ALA A 1 93 ? 0.36618 4.66725 89.91699 1.000 21.01499 94 ALA A C 1
ATOM 690 O O . ALA A 1 93 ? -0.28557 3.98131 89.12044 1.000 19.56112 94 ALA A O 1
ATOM 692 N N . VAL A 1 94 ? 0.38330 4.44414 91.22608 1.000 17.03862 95 VAL A N 1
ATOM 693 C CA . VAL A 1 94 ? -0.44466 3.43694 91.88605 1.000 19.72054 95 VAL A CA 1
ATOM 694 C C . VAL A 1 94 ? -0.92809 4.01265 93.21024 1.000 17.87590 95 VAL A C 1
ATOM 695 O O . VAL A 1 94 ? -0.36545 4.98713 93.72647 1.000 17.31795 95 VAL A O 1
ATOM 699 N N . PRO A 1 95 ? -1.98758 3.43766 93.77349 1.000 18.59764 96 PRO A N 1
ATOM 700 C CA . PRO A 1 95 ? -2.52323 3.94866 95.04148 1.000 16.68858 96 PRO A CA 1
ATOM 701 C C . PRO A 1 95 ? -1.54623 3.81776 96.20466 1.000 15.24811 96 PRO A C 1
ATOM 702 O O . PRO A 1 95 ? -0.58656 3.04069 96.18294 1.000 16.27187 96 PRO A O 1
ATOM 706 N N . ARG A 1 96 ? -1.82142 4.61194 97.24361 1.000 13.66430 97 ARG A N 1
ATOM 707 C CA . ARG A 1 96 ? -1.03013 4.57567 98.47569 1.000 11.40677 97 ARG A CA 1
ATOM 708 C C . ARG A 1 96 ? -0.80231 3.15099 98.96772 1.000 15.51483 97 ARG A C 1
ATOM 709 O O . ARG A 1 96 ? 0.31715 2.79110 99.34708 1.000 15.85837 97 ARG A O 1
ATOM 717 N N . SER A 1 97 ? -1.85419 2.32202 98.96552 1.000 14.76466 98 SER A N 1
ATOM 718 C CA . SER A 1 97 ? -1.72150 0.97052 99.50529 1.000 15.15325 98 SER A CA 1
ATOM 719 C C . SER A 1 97 ? -0.67558 0.15774 98.74574 1.000 16.83500 98 SER A C 1
ATOM 720 O O . SER A 1 97 ? 0.06671 -0.62783 99.34836 1.000 17.61369 98 SER A O 1
ATOM 723 N N . LYS A 1 98 ? -0.58735 0.33947 97.42505 1.000 16.45079 99 LYS A N 1
ATOM 724 C CA . LYS A 1 98 ? 0.43588 -0.36067 96.65558 1.000 19.58116 99 LYS A CA 1
ATOM 725 C C . LYS A 1 98 ? 1.81730 0.23412 96.89473 1.000 19.83594 99 LYS A C 1
ATOM 726 O O . LYS A 1 98 ? 2.81693 -0.49237 96.88330 1.000 17.77810 99 LYS A O 1
ATOM 732 N N . LEU A 1 99 ? 1.89440 1.54648 97.11123 1.000 16.83591 100 LEU A N 1
ATOM 733 C CA . LEU A 1 99 ? 3.16693 2.14664 97.49431 1.000 17.88117 100 LEU A CA 1
ATOM 734 C C . LEU A 1 99 ? 3.64760 1.60881 98.83542 1.000 20.70944 100 LEU A C 1
ATOM 735 O O . LEU A 1 99 ? 4.82841 1.28807 98.99292 1.000 21.27836 100 LEU A O 1
ATOM 740 N N . VAL A 1 100 ? 2.74942 1.50470 99.81536 1.000 15.75656 101 VAL A N 1
ATOM 741 C CA . VAL A 1 100 ? 3.13144 0.97817 101.12266 1.000 20.13537 101 VAL A CA 1
ATOM 742 C C . VAL A 1 100 ? 3.59656 -0.46933 100.99954 1.000 24.26688 101 VAL A C 1
ATOM 743 O O . VAL A 1 100 ? 4.59127 -0.87268 101.61853 1.000 27.32366 101 VAL A O 1
ATOM 747 N N . SER A 1 101 ? 2.90141 -1.26710 100.18519 1.000 21.88100 102 SER A N 1
ATOM 748 C CA . SER A 1 101 ? 3.31987 -2.65239 99.99055 1.000 23.50458 102 SER A CA 1
ATOM 749 C C . SER A 1 101 ? 4.63440 -2.74355 99.22946 1.000 27.14500 102 SER A C 1
ATOM 750 O O . SER A 1 101 ? 5.43443 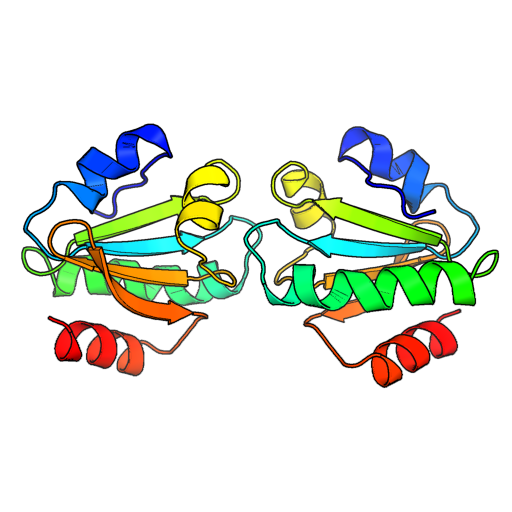-3.65194 99.48309 1.000 28.23993 102 SER A O 1
ATOM 753 N N . PHE A 1 102 ? 4.86530 -1.82977 98.28753 1.000 24.10150 103 PHE A N 1
ATOM 754 C CA . PHE A 1 102 ? 6.11783 -1.83118 97.53847 1.000 27.27081 103 PHE A CA 1
ATOM 755 C C . PHE A 1 102 ? 7.30514 -1.53551 98.44899 1.000 27.94653 103 PHE A C 1
ATOM 756 O O . PHE A 1 102 ? 8.36725 -2.16459 98.32687 1.000 29.76969 103 PHE A O 1
ATOM 764 N N . ILE A 1 103 ? 7.14285 -0.58370 99.37143 1.000 25.42429 104 ILE A N 1
ATOM 765 C CA . ILE A 1 103 ? 8.22522 -0.23628 100.28877 1.000 29.48134 104 ILE A CA 1
ATOM 766 C C . ILE A 1 103 ? 8.48211 -1.36716 101.27392 1.000 30.90301 104 ILE A C 1
ATOM 767 O O . ILE A 1 103 ? 9.63544 -1.72496 101.54409 1.000 31.66972 104 ILE A O 1
ATOM 772 N N . ASP A 1 104 ? 7.41343 -1.95027 101.82147 1.000 30.58023 105 ASP A N 1
ATOM 773 C CA . ASP A 1 104 ? 7.56329 -2.92436 102.89735 1.000 29.27127 105 ASP A CA 1
ATOM 774 C C . ASP A 1 104 ? 8.22420 -4.21485 102.42887 1.000 30.88019 105 ASP A C 1
ATOM 775 O O . ASP A 1 104 ? 8.99464 -4.81872 103.18408 1.000 34.94322 105 ASP A O 1
ATOM 780 N N . GLU A 1 105 ? 7.94872 -4.65234 101.20002 1.000 30.90635 106 GLU A N 1
ATOM 781 C CA . GLU A 1 105 ? 8.56711 -5.87807 100.71031 1.000 31.74214 106 GLU A CA 1
ATOM 782 C C . GLU A 1 105 ? 10.04312 -5.69838 100.39239 1.000 35.86530 106 GLU A C 1
ATOM 783 O O . GLU A 1 105 ? 10.79225 -6.68165 100.40619 1.000 37.06305 106 GLU A O 1
ATOM 789 N N . ASN A 1 106 ? 10.47915 -4.47262 100.11248 1.000 31.08184 107 ASN A N 1
ATOM 790 C CA . ASN A 1 106 ? 11.82429 -4.22749 99.61527 1.000 31.32815 107 ASN A CA 1
ATOM 791 C C . ASN A 1 106 ? 12.70028 -3.44621 100.59246 1.000 32.12826 107 ASN A C 1
ATOM 792 O O . ASN A 1 106 ? 13.76066 -2.95529 100.19359 1.000 35.93399 107 ASN A O 1
ATOM 797 N N . VAL A 1 107 ? 12.28964 -3.32633 101.85453 1.000 31.46150 108 VAL A N 1
ATOM 798 C CA . VAL A 1 107 ? 13.08115 -2.64527 102.88762 1.000 35.26180 108 VAL A CA 1
ATOM 799 C C . VAL A 1 107 ? 14.53466 -3.11591 102.91896 1.000 34.69600 108 VAL A C 1
ATOM 800 O O . VAL A 1 107 ? 15.42672 -2.39500 103.37627 1.000 36.26278 108 VAL A O 1
ATOM 804 N N . THR B 1 3 ? 9.63083 16.01084 56.94714 1.000 29.36232 4 THR B N 1
ATOM 805 C CA . THR B 1 3 ? 8.92567 17.28782 56.92893 1.000 28.60390 4 THR B CA 1
ATOM 806 C C . THR B 1 3 ? 8.25815 17.60431 58.27350 1.000 27.02210 4 THR B C 1
ATOM 807 O O . THR B 1 3 ? 7.29374 18.36680 58.32809 1.000 26.83484 4 THR B O 1
ATOM 811 N N . ILE B 1 4 ? 8.77706 17.02751 59.35554 1.000 26.43241 5 ILE B N 1
ATOM 812 C CA . ILE B 1 4 ? 8.28670 17.30121 60.70343 1.000 19.19520 5 ILE B CA 1
ATOM 813 C C . ILE B 1 4 ? 9.18601 18.36400 61.32357 1.000 20.17971 5 ILE B C 1
ATOM 814 O O . ILE B 1 4 ? 10.39324 18.15134 61.48360 1.000 25.22602 5 ILE B O 1
ATOM 819 N N . VAL B 1 5 ? 8.60019 19.51045 61.65871 1.000 18.63790 6 VAL B N 1
ATOM 820 C CA . VAL B 1 5 ? 9.34899 20.63574 62.20391 1.000 17.65884 6 VAL B CA 1
ATOM 821 C C . VAL B 1 5 ? 9.57002 20.41491 63.69744 1.000 17.39705 6 VAL B C 1
ATOM 822 O O . VAL B 1 5 ? 8.64734 20.03916 64.42939 1.000 14.00427 6 VAL B O 1
ATOM 826 N N . ASN B 1 6 ? 10.80216 20.63033 64.14936 1.000 15.03278 7 ASN B N 1
ATOM 827 C CA . ASN B 1 6 ? 11.13017 20.67546 65.57283 1.000 14.49581 7 ASN B CA 1
ATOM 828 C C . ASN B 1 6 ? 11.08871 22.13306 66.01107 1.000 16.04986 7 ASN B C 1
ATOM 829 O O . ASN B 1 6 ? 11.92590 22.93765 65.59205 1.000 19.45796 7 ASN B O 1
ATOM 834 N N . THR B 1 7 ? 10.13458 22.46583 66.86090 1.000 13.85316 8 THR B N 1
ATOM 835 C CA . THR B 1 7 ? 9.93889 23.84201 67.28896 1.000 13.83108 8 THR B CA 1
ATOM 836 C C . THR B 1 7 ? 10.63341 24.08573 68.63157 1.000 11.87975 8 THR B C 1
ATOM 837 O O . THR B 1 7 ? 11.30673 23.21158 69.17869 1.000 14.02606 8 THR B O 1
ATOM 841 N N . THR B 1 8 ? 10.48149 25.30178 69.15607 1.000 10.54786 9 THR B N 1
ATOM 842 C CA . THR B 1 8 ? 11.01868 25.69676 70.45641 1.000 10.69458 9 THR B CA 1
ATOM 843 C C . THR B 1 8 ? 9.95546 26.49831 71.19246 1.000 10.07592 9 THR B C 1
ATOM 844 O O . THR B 1 8 ? 8.91052 26.83273 70.63416 1.000 12.01191 9 THR B O 1
ATOM 848 N N . ASP B 1 9 ? 10.23366 26.84781 72.45646 1.000 11.37010 10 ASP B N 1
ATOM 849 C CA . ASP B 1 9 ? 9.30268 27.69579 73.20253 1.000 11.82973 10 ASP B CA 1
ATOM 850 C C . ASP B 1 9 ? 8.96994 28.96367 72.42378 1.000 10.68263 10 ASP B C 1
ATOM 851 O O . ASP B 1 9 ? 7.80591 29.37827 72.35368 1.000 12.39026 10 ASP B O 1
ATOM 856 N N . ASP B 1 10 ? 9.98865 29.59464 71.84279 1.000 13.21546 11 ASP B N 1
ATOM 857 C CA . ASP B 1 10 ? 9.80286 30.89414 71.21278 1.000 15.06882 11 ASP B CA 1
ATOM 858 C C . ASP B 1 10 ? 9.45501 30.79963 69.73259 1.000 15.82673 11 ASP B C 1
ATOM 859 O O . ASP B 1 10 ? 8.94790 31.77454 69.17110 1.000 15.94358 11 ASP B O 1
ATOM 864 N N . ASN B 1 11 ? 9.68935 29.65464 69.09288 1.000 12.61769 12 ASN B N 1
ATOM 865 C CA . ASN B 1 11 ? 9.23400 29.46740 67.72078 1.000 11.45722 12 ASN B CA 1
ATOM 866 C C . ASN B 1 11 ? 7.83004 28.87759 67.64201 1.000 11.69124 12 ASN B C 1
ATOM 867 O O . ASN B 1 11 ? 7.28283 28.75428 66.54106 1.000 12.50509 12 ASN B O 1
ATOM 872 N N . PHE B 1 12 ? 7.23815 28.53706 68.78276 1.000 10.79811 13 PHE B N 1
ATOM 873 C CA . PHE B 1 12 ? 5.97848 27.80178 68.80536 1.000 9.71339 13 PHE B CA 1
ATOM 874 C C . PHE B 1 12 ? 4.84597 28.59416 68.15498 1.000 12.50516 13 PHE B C 1
ATOM 875 O O . PHE B 1 12 ? 4.01351 28.03404 67.42722 1.000 12.59912 13 PHE B O 1
ATOM 883 N N . GLN B 1 13 ? 4.79721 29.90267 68.39521 1.000 12.41725 14 GLN B N 1
ATOM 884 C CA . GLN B 1 13 ? 3.73822 30.69344 67.77730 1.000 10.86049 14 GLN B CA 1
ATOM 885 C C . GLN B 1 13 ? 3.84663 30.67442 66.25082 1.000 12.26174 14 GLN B C 1
ATOM 886 O O . GLN B 1 13 ? 2.85854 30.40741 65.55998 1.000 10.28580 14 GLN B O 1
ATOM 892 N N . ALA B 1 14 ? 5.04812 30.90439 65.70984 1.000 11.93378 15 ALA B N 1
ATOM 893 C CA . ALA B 1 14 ? 5.19533 30.90524 64.25465 1.000 12.47727 15 ALA B CA 1
ATOM 894 C C . ALA B 1 14 ? 4.99731 29.51428 63.65240 1.000 12.89898 15 ALA B C 1
ATOM 895 O O . ALA B 1 14 ? 4.41260 29.38545 62.57105 1.000 12.98937 15 ALA B O 1
ATOM 897 N N . ASP B 1 15 ? 5.49637 28.46494 64.30909 1.000 13.19140 16 ASP B N 1
ATOM 898 C CA . ASP B 1 15 ? 5.42494 27.13224 63.71546 1.000 12.10068 16 ASP B CA 1
ATOM 899 C C . ASP B 1 15 ? 4.07347 26.46728 63.89935 1.000 12.95531 16 ASP B C 1
ATOM 900 O O . ASP B 1 15 ? 3.72925 25.56713 63.11439 1.000 13.60548 16 ASP B O 1
ATOM 905 N N . VAL B 1 16 ? 3.30760 26.86872 64.91161 1.000 11.81286 17 VAL B N 1
ATOM 906 C CA . VAL B 1 16 ? 2.08972 26.16218 65.27321 1.000 12.63451 17 VAL B CA 1
ATOM 907 C C . VAL B 1 16 ? 0.93939 27.14881 65.32844 1.000 16.32381 17 VAL B C 1
ATOM 908 O O . VAL B 1 16 ? -0.05087 26.99917 64.60635 1.000 12.57127 17 VAL B O 1
ATOM 912 N N . LEU B 1 17 ? 1.05827 28.16313 66.18599 1.000 14.67839 18 LEU B N 1
ATOM 913 C CA . LEU B 1 17 ? -0.10038 29.00377 66.47100 1.000 11.81934 18 LEU B CA 1
ATOM 914 C C . LEU B 1 17 ? -0.52161 29.85035 65.27349 1.000 14.40977 18 LEU B C 1
ATOM 915 O O . LEU B 1 17 ? -1.71658 30.12707 65.11001 1.000 15.33402 18 LEU B O 1
ATOM 920 N N . ASP B 1 18 ? 0.42915 30.26676 64.44076 1.000 12.85873 19 ASP B N 1
ATOM 921 C CA . ASP B 1 18 ? 0.15600 31.16264 63.32305 1.000 13.61655 19 ASP B CA 1
ATOM 922 C C . ASP B 1 18 ? -0.26841 30.43303 62.05362 1.000 18.18317 19 ASP B C 1
ATOM 923 O O . ASP B 1 18 ? -0.60484 31.09454 61.06262 1.000 17.73266 19 ASP B O 1
ATOM 928 N N . ALA B 1 19 ? -0.26259 29.09981 62.04901 1.000 15.05943 20 ALA B N 1
ATOM 929 C CA . ALA B 1 19 ? -0.59093 28.34095 60.84701 1.000 18.04336 20 ALA B CA 1
ATOM 930 C C . ALA B 1 19 ? -2.09915 28.30696 60.59166 1.000 15.54441 20 ALA B C 1
ATOM 931 O O . ALA B 1 19 ? -2.90990 28.32406 61.51933 1.000 17.33056 20 ALA B O 1
ATOM 933 N N . GLU B 1 20 ? -2.47771 28.25933 59.30816 1.000 15.61066 21 GLU B N 1
ATOM 934 C CA . GLU B 1 20 ? -3.87421 28.03676 58.94340 1.000 17.84322 21 GLU B CA 1
ATOM 935 C C . GLU B 1 20 ? -4.18157 26.57595 58.62537 1.000 17.17279 21 GLU B C 1
ATOM 936 O O . GLU B 1 20 ? -5.32121 26.13660 58.80315 1.000 21.37171 21 GLU B O 1
ATOM 942 N N . THR B 1 21 ? -3.18570 25.82177 58.17762 1.000 20.12567 22 THR B N 1
ATOM 943 C CA . THR B 1 21 ? -3.29909 24.37333 58.13402 1.000 16.83051 22 THR B CA 1
ATOM 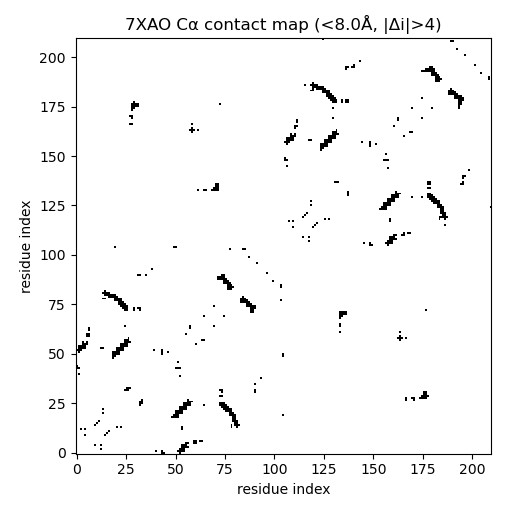944 C C . THR B 1 21 ? -3.41633 23.84308 59.56508 1.000 18.99989 22 THR B C 1
ATOM 945 O O . THR B 1 21 ? -2.79468 24.39053 60.47542 1.000 20.22320 22 THR B O 1
ATOM 949 N N . PRO B 1 22 ? -4.24912 22.82908 59.81120 1.000 18.40532 23 PRO B N 1
ATOM 950 C CA . PRO B 1 22 ? -4.25695 22.19992 61.14160 1.000 17.10786 23 PRO B CA 1
ATOM 951 C C . PRO B 1 22 ? -2.88024 21.64009 61.46170 1.000 17.06780 23 PRO B C 1
ATOM 952 O O . PRO B 1 22 ? -2.15504 21.19181 60.57263 1.000 15.28707 23 PRO B O 1
ATOM 956 N N . VAL B 1 23 ? -2.50058 21.70671 62.74065 1.000 15.25409 24 VAL B N 1
ATOM 957 C CA . VAL B 1 23 ? -1.16764 21.30678 63.18878 1.000 13.85700 24 VAL B CA 1
ATOM 958 C C . VAL B 1 23 ? -1.32659 20.26196 64.28173 1.000 14.08698 24 VAL B C 1
ATOM 959 O O . VAL B 1 23 ? -1.97885 20.51791 65.30439 1.000 13.87628 24 VAL B O 1
ATOM 963 N N . LEU B 1 24 ? -0.74024 19.08960 64.05699 1.000 14.45110 25 LEU B N 1
ATOM 964 C CA . LEU B 1 24 ? -0.63658 18.04062 65.06555 1.000 13.29086 25 LEU B CA 1
ATOM 965 C C . LEU B 1 24 ? 0.71772 18.17148 65.75475 1.000 12.13327 25 LEU B C 1
ATOM 966 O O . LEU B 1 24 ? 1.76478 18.02060 65.11923 1.000 9.99978 25 LEU B O 1
ATOM 971 N N . VAL B 1 25 ? 0.70116 18.50043 67.04165 1.000 13.56605 26 VAL B N 1
ATOM 972 C CA . VAL B 1 25 ? 1.92314 18.68873 67.81644 1.000 11.43749 26 VAL B CA 1
ATOM 973 C C . VAL B 1 25 ? 2.18433 17.44526 68.66016 1.000 9.27876 26 VAL B C 1
ATOM 974 O O . VAL B 1 25 ? 1.31663 17.01687 69.43766 1.000 11.57171 26 VAL B O 1
ATOM 978 N N . ASP B 1 26 ? 3.38474 16.88499 68.51799 1.000 10.51247 27 ASP B N 1
ATOM 979 C CA . ASP B 1 26 ? 3.82831 15.73085 69.29755 1.000 9.59617 27 ASP B CA 1
ATOM 980 C C . ASP B 1 26 ? 4.82277 16.20280 70.36213 1.000 10.67276 27 ASP B C 1
ATOM 981 O O . ASP B 1 26 ? 5.93332 16.63084 70.03659 1.000 11.24245 27 ASP B O 1
ATOM 986 N N . PHE B 1 27 ? 4.39757 16.15230 71.63047 1.000 9.85209 28 PHE B N 1
ATOM 987 C CA . PHE B 1 27 ? 5.24982 16.42138 72.78605 1.000 9.78365 28 PHE B CA 1
ATOM 988 C C . PHE B 1 27 ? 5.96763 15.12955 73.18330 1.000 8.68818 28 PHE B C 1
ATOM 989 O O . PHE B 1 27 ? 5.30560 14.13141 73.49393 1.000 11.63342 28 PHE B O 1
ATOM 997 N N . TRP B 1 28 ? 7.30962 15.14663 73.15491 1.000 9.49635 29 TRP B N 1
ATOM 998 C CA . TRP B 1 28 ? 8.11529 13.93782 73.29735 1.000 10.48967 29 TRP B CA 1
ATOM 999 C C . TRP B 1 28 ? 9.36274 14.23615 74.12519 1.000 9.86778 29 TRP B C 1
ATOM 1000 O O . TRP B 1 28 ? 9.67834 15.39754 74.40811 1.000 9.94133 29 TRP B O 1
ATOM 1011 N N . ALA B 1 29 ? 10.08855 13.17790 74.50442 1.000 10.42524 30 ALA B N 1
ATOM 1012 C CA . ALA B 1 29 ? 11.40383 13.29596 75.13445 1.000 10.98139 30 ALA B CA 1
ATOM 1013 C C . ALA B 1 29 ? 12.26998 12.11172 74.73918 1.000 9.74910 30 ALA B C 1
ATOM 1014 O O . ALA B 1 29 ? 11.76327 11.02044 74.48591 1.000 11.00983 30 ALA B O 1
ATOM 1016 N N . GLY B 1 30 ? 13.59144 12.31594 74.76136 1.000 13.22204 31 GLY B N 1
ATOM 1017 C CA . GLY B 1 30 ? 14.49326 11.26245 74.31083 1.000 12.78351 31 GLY B CA 1
ATOM 1018 C C . GLY B 1 30 ? 14.44395 9.99512 75.14670 1.000 14.67446 31 GLY B C 1
ATOM 1019 O O . GLY B 1 30 ? 14.60511 8.89282 74.61366 1.000 18.26356 31 GLY B O 1
ATOM 1020 N N . TRP B 1 31 ? 14.24064 10.12422 76.45547 1.000 14.88662 32 TRP B N 1
ATOM 1021 C CA . TRP B 1 31 ? 14.15254 8.94309 77.30723 1.000 14.60296 32 TRP B CA 1
ATOM 1022 C C . TRP B 1 31 ? 12.82278 8.21960 77.19030 1.000 13.49124 32 TRP B C 1
ATOM 1023 O O . TRP B 1 31 ? 12.70023 7.09668 77.69557 1.000 16.95153 32 TRP B O 1
ATOM 1034 N N . CYS B 1 32 ? 11.81644 8.82884 76.57558 1.000 11.09176 33 CYS B N 1
ATOM 1035 C CA . CYS B 1 32 ? 10.46322 8.31291 76.64204 1.000 12.41036 33 CYS B CA 1
ATOM 1036 C C . CYS B 1 32 ? 10.24794 7.20880 75.61060 1.000 13.34963 33 CYS B C 1
ATOM 1037 O O . CYS B 1 32 ? 10.40620 7.42005 74.39697 1.000 13.54529 33 CYS B O 1
ATOM 1039 N N . ALA B 1 33 ? 9.89509 6.02671 76.11456 1.000 13.15319 34 ALA B N 1
ATOM 1040 C CA . ALA B 1 33 ? 9.76855 4.85510 75.24996 1.000 14.06179 34 ALA B CA 1
ATOM 1041 C C . ALA B 1 33 ? 8.55892 4.91206 74.32646 1.000 15.85400 34 ALA B C 1
ATOM 1042 O O . ALA B 1 33 ? 8.72230 4.64837 73.12203 1.000 14.89073 34 ALA B O 1
ATOM 1044 N N . PRO B 1 34 ? 7.34013 5.21600 74.79201 1.000 13.25531 35 PRO B N 1
ATOM 1045 C CA . PRO B 1 34 ? 6.20470 5.27258 73.84787 1.000 15.97490 35 PRO B CA 1
ATOM 1046 C C . PRO B 1 34 ? 6.39146 6.33851 72.79590 1.000 17.10101 35 PRO B C 1
ATOM 1047 O O . PRO B 1 34 ? 5.83649 6.22978 71.70304 1.000 15.60306 35 PRO B O 1
ATOM 1051 N N . CYS B 1 35 ? 7.15296 7.38165 73.10026 1.000 11.23998 36 CYS B N 1
ATOM 1052 C CA . CYS B 1 35 ? 7.46871 8.38032 72.08852 1.000 13.61224 36 CYS B CA 1
ATOM 1053 C C . CYS B 1 35 ? 8.21056 7.73539 70.92905 1.000 14.64177 36 CYS B C 1
ATOM 1054 O O . CYS B 1 35 ? 7.95196 8.05557 69.76138 1.000 15.98592 36 CYS B O 1
ATOM 1057 N N . LYS B 1 36 ? 9.09492 6.78172 71.22817 1.000 15.21974 37 LYS B N 1
ATOM 1058 C CA . LYS B 1 36 ? 9.69978 5.95917 70.17988 1.000 18.28778 37 LYS B CA 1
ATOM 1059 C C . LYS B 1 36 ? 8.66817 5.04346 69.53349 1.000 16.49925 37 LYS B C 1
ATOM 1060 O O . LYS B 1 36 ? 8.70308 4.81644 68.31865 1.000 15.85634 37 LYS B O 1
ATOM 1066 N N . ALA B 1 37 ? 7.73554 4.51311 70.32152 1.000 16.33538 38 ALA B N 1
ATOM 1067 C CA . ALA B 1 37 ? 6.70951 3.63098 69.76806 1.000 15.57866 38 ALA B CA 1
ATOM 1068 C C . ALA B 1 37 ? 5.97595 4.27968 68.59855 1.000 14.37447 38 ALA B C 1
ATOM 1069 O O . ALA B 1 37 ? 5.62036 3.59527 67.63346 1.000 18.54127 38 ALA B O 1
ATOM 1071 N N . ILE B 1 38 ? 5.75699 5.59604 68.64956 1.000 13.35524 39 ILE B N 1
ATOM 1072 C CA . ILE B 1 38 ? 4.89240 6.25386 67.67108 1.000 14.49331 39 ILE B CA 1
ATOM 1073 C C . ILE B 1 38 ? 5.65361 7.04322 66.62455 1.000 13.97007 39 ILE B C 1
ATOM 1074 O O . ILE B 1 38 ? 5.03647 7.50775 65.65159 1.000 15.64036 39 ILE B O 1
ATOM 1079 N N . ALA B 1 39 ? 6.95685 7.21421 66.77659 1.000 13.85783 40 ALA B N 1
ATOM 1080 C CA . ALA B 1 39 ? 7.71929 7.97047 65.78720 1.000 15.03071 40 ALA B CA 1
ATOM 1081 C C . ALA B 1 39 ? 7.54360 7.45848 64.36011 1.000 17.07117 40 ALA B C 1
ATOM 1082 O O . ALA B 1 39 ? 7.26961 8.28016 63.47220 1.000 13.64099 40 ALA B O 1
ATOM 1084 N N . PRO B 1 40 ? 7.64956 6.15354 64.06581 1.000 15.92034 41 PRO B N 1
ATOM 1085 C CA . PRO B 1 40 ? 7.47363 5.72099 62.66225 1.000 15.63830 41 PRO B CA 1
ATOM 1086 C C . PRO B 1 40 ? 6.12005 6.07817 62.06028 1.000 14.76787 41 PRO B C 1
ATOM 1087 O O . PRO B 1 40 ? 6.06115 6.56883 60.92429 1.000 14.01070 41 PRO B O 1
ATOM 1091 N N . VAL B 1 41 ? 5.02413 5.83229 62.76879 1.000 12.14386 42 VAL B N 1
ATOM 1092 C CA . VAL B 1 41 ? 3.70823 6.13811 62.21151 1.000 13.69850 42 VAL B CA 1
ATOM 1093 C C . VAL B 1 41 ? 3.55246 7.63638 61.97660 1.000 17.47339 42 VAL B C 1
ATOM 1094 O O . VAL B 1 41 ? 2.90823 8.05953 61.01031 1.000 15.00753 42 VAL B O 1
ATOM 1098 N N . LEU B 1 42 ? 4.13175 8.46141 62.85169 1.000 13.35315 43 LEU B N 1
ATOM 1099 C CA . LEU B 1 42 ? 4.07031 9.90995 62.65271 1.000 12.31478 43 LEU B CA 1
ATOM 1100 C C . LEU B 1 42 ? 4.75837 10.31761 61.36212 1.000 15.89010 43 LEU B C 1
ATOM 1101 O O . LEU B 1 42 ? 4.26402 11.19402 60.64137 1.000 14.27463 43 LEU B O 1
ATOM 1106 N N . GLU B 1 43 ? 5.90579 9.71178 61.05779 1.000 13.26129 44 GLU B N 1
ATOM 1107 C CA . GLU B 1 43 ? 6.57424 10.00104 59.79399 1.000 16.14755 44 GLU B CA 1
ATOM 1108 C C . GLU B 1 43 ? 5.71056 9.59318 58.60727 1.000 17.10697 44 GLU B C 1
ATOM 1109 O O . GLU B 1 43 ? 5.61509 10.32957 57.61701 1.000 16.10606 44 GLU B O 1
ATOM 1115 N N . ASP B 1 44 ? 5.05498 8.43493 58.68639 1.000 12.74253 45 ASP B N 1
ATOM 1116 C CA . ASP B 1 44 ? 4.18632 8.02413 57.58881 1.000 16.22202 45 ASP B CA 1
ATOM 1117 C C . ASP B 1 44 ? 3.00698 8.97735 57.45717 1.000 17.40805 45 ASP B C 1
ATOM 1118 O O . ASP B 1 44 ? 2.62741 9.35721 56.34250 1.000 15.75639 45 ASP B O 1
ATOM 1123 N N . LEU B 1 45 ? 2.43691 9.40958 58.58527 1.000 16.33278 46 LEU B N 1
ATOM 1124 C CA . LEU B 1 45 ? 1.25575 10.27166 58.53832 1.000 16.41944 46 LEU B CA 1
ATOM 1125 C C . LEU B 1 45 ? 1.58085 11.67749 58.05047 1.000 17.28513 46 LEU B C 1
ATOM 1126 O O . LEU B 1 45 ? 0.74480 12.30632 57.38532 1.000 16.02770 46 LEU B O 1
ATOM 1131 N N . SER B 1 46 ? 2.76651 12.19223 58.38017 1.000 15.39548 47 SER B N 1
ATOM 1132 C CA . SER B 1 46 ? 3.19540 13.48718 57.85115 1.000 19.81007 47 SER B CA 1
ATOM 1133 C C . SER B 1 46 ? 3.17549 13.51532 56.32555 1.000 17.83877 47 SER B C 1
ATOM 1134 O O . SER B 1 46 ? 2.87358 14.55611 55.73217 1.000 20.00220 47 SER B O 1
ATOM 1137 N N . SER B 1 47 ? 3.48785 12.39190 55.67790 1.000 14.71258 48 SER B N 1
ATOM 1138 C CA . SER B 1 47 ? 3.42360 12.33698 54.21876 1.000 17.40841 48 SER B CA 1
ATOM 1139 C C . SER B 1 47 ? 2.00808 12.05981 53.72117 1.000 18.24379 48 SER B C 1
ATOM 1140 O O . SER B 1 47 ? 1.54480 12.69763 52.76517 1.000 15.59453 48 SER B O 1
ATOM 1143 N N . GLU B 1 48 ? 1.31275 11.10166 54.33491 1.000 17.20273 49 GLU B N 1
ATOM 1144 C CA . GLU B 1 48 ? -0.05624 10.78681 53.92594 1.000 16.46254 49 GLU B CA 1
ATOM 1145 C C . GLU B 1 48 ? -0.95186 12.01797 53.94994 1.000 19.12598 49 GLU B C 1
ATOM 1146 O O . GLU B 1 48 ? -1.85288 12.15171 53.11475 1.000 20.34343 49 GLU B O 1
ATOM 1152 N N . TYR B 1 49 ? -0.72009 12.93109 54.89637 1.000 18.29172 50 TYR B N 1
ATOM 1153 C CA . TYR B 1 49 ? -1.55478 14.11296 55.06486 1.000 20.76808 50 TYR B CA 1
ATOM 1154 C C . TYR B 1 49 ? -0.85037 15.40239 54.64162 1.000 21.89272 50 TYR B C 1
ATOM 1155 O O . TYR B 1 49 ? -1.24189 16.48570 55.08915 1.000 20.09337 50 TYR B O 1
ATOM 1164 N N . ALA B 1 50 ? 0.17443 15.31223 53.78928 1.000 18.22440 51 ALA B N 1
ATOM 1165 C CA . ALA B 1 50 ? 0.87536 16.50719 53.33018 1.000 18.96124 51 ALA B CA 1
ATOM 1166 C C . ALA B 1 50 ? -0.11050 17.49812 52.72814 1.000 21.05712 51 ALA B C 1
ATOM 1167 O O . ALA B 1 50 ? -1.02572 17.12311 51.98980 1.000 23.35716 51 ALA B O 1
ATOM 1169 N N . GLY B 1 51 ? 0.05841 18.76808 53.09052 1.000 22.05481 52 GLY B N 1
ATOM 1170 C CA . GLY B 1 51 ? -0.84950 19.81897 52.67355 1.000 22.34325 52 GLY B CA 1
ATOM 1171 C C . GLY B 1 51 ? -2.15592 19.88308 53.42870 1.000 21.48617 52 GLY B C 1
ATOM 1172 O O . GLY B 1 51 ? -2.87976 20.88005 53.30014 1.000 21.60175 52 GLY B O 1
ATOM 1173 N N . LYS B 1 52 ? -2.48793 18.86221 54.21394 1.000 19.21002 53 LYS B N 1
ATOM 1174 C CA . LYS B 1 52 ? -3.73728 18.82348 54.95979 1.000 20.70441 53 LYS B CA 1
ATOM 1175 C C . LYS B 1 52 ? -3.54713 18.95975 56.46326 1.000 19.81731 53 LYS B C 1
ATOM 1176 O O . LYS B 1 52 ? -4.37862 19.58156 57.13221 1.000 22.20111 53 LYS B O 1
ATOM 1182 N N . VAL B 1 53 ? -2.49096 18.36743 57.01092 1.000 18.99128 54 VAL B N 1
ATOM 1183 C CA . VAL B 1 53 ? -2.13989 18.49776 58.42205 1.000 18.21646 54 VAL B CA 1
ATOM 1184 C C . VAL B 1 53 ? -0.62579 18.59660 58.51248 1.000 19.90758 54 VAL B C 1
ATOM 1185 O O . VAL B 1 53 ? 0.09176 17.78167 57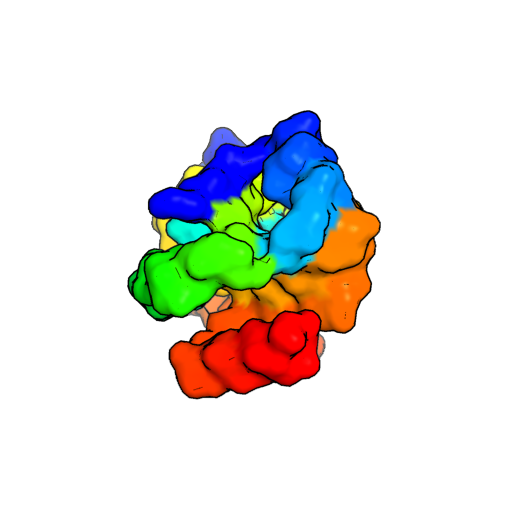.92310 1.000 22.31253 54 VAL B O 1
ATOM 1189 N N . LYS B 1 54 ? -0.13802 19.58366 59.25313 1.000 16.56978 55 LYS B N 1
ATOM 1190 C CA . LYS B 1 54 ? 1.28569 19.74299 59.51160 1.000 15.70724 55 LYS B CA 1
ATOM 1191 C C . LYS B 1 54 ? 1.60241 19.09151 60.85177 1.000 12.80318 55 LYS B C 1
ATOM 1192 O O . LYS B 1 54 ? 0.83125 19.22458 61.80574 1.000 17.79676 55 LYS B O 1
ATOM 1198 N N . ILE B 1 55 ? 2.71952 18.37208 60.91711 1.000 13.76633 56 ILE B N 1
ATOM 1199 C CA . ILE B 1 55 ? 3.15708 17.72749 62.15542 1.000 13.06284 56 ILE B CA 1
ATOM 1200 C C . ILE B 1 55 ? 4.41081 18.43589 62.66983 1.000 12.17188 56 ILE B C 1
ATOM 1201 O O . ILE B 1 55 ? 5.35125 18.69316 61.91050 1.000 14.96004 56 ILE B O 1
ATOM 1206 N N . VAL B 1 56 ? 4.40316 18.77997 63.96034 1.000 10.64211 57 VAL B N 1
ATOM 1207 C CA . VAL B 1 56 ? 5.48615 19.51150 64.60785 1.000 12.13998 57 VAL B CA 1
ATOM 1208 C C . VAL B 1 56 ? 5.83738 18.77929 65.89836 1.000 10.57449 57 VAL B C 1
ATOM 1209 O O . VAL B 1 56 ? 4.94831 18.23222 66.56243 1.000 13.72861 57 VAL B O 1
ATOM 1213 N N . LYS B 1 57 ? 7.12109 18.77778 66.25656 1.000 11.23834 58 LYS B N 1
ATOM 1214 C CA . LYS B 1 57 ? 7.58060 18.11035 67.47300 1.000 8.96204 58 LYS B CA 1
ATOM 1215 C C . LYS B 1 57 ? 8.08441 19.11696 68.50032 1.000 10.33299 58 LYS B C 1
ATOM 1216 O O . LYS B 1 57 ? 8.72259 20.12373 68.15210 1.000 13.34589 58 LYS B O 1
ATOM 1222 N N . VAL B 1 58 ? 7.78112 18.83954 69.76838 1.000 10.40047 59 VAL B N 1
ATOM 1223 C CA . VAL B 1 58 ? 8.20865 19.65673 70.90461 1.000 8.56469 59 VAL B CA 1
ATOM 1224 C C . VAL B 1 58 ? 8.98131 18.71861 71.82528 1.000 8.43430 59 VAL B C 1
ATOM 1225 O O . VAL B 1 58 ? 8.38548 17.79741 72.40732 1.000 11.53461 59 VAL B O 1
ATOM 1229 N N . ASP B 1 59 ? 10.28756 18.93834 71.95051 1.000 10.44900 60 ASP B N 1
ATOM 1230 C CA . ASP B 1 59 ? 11.11826 18.21874 72.91605 1.000 10.49650 60 ASP B CA 1
ATOM 1231 C C . ASP B 1 59 ? 10.89833 18.86296 74.27817 1.000 9.58112 60 ASP B C 1
ATOM 1232 O O . ASP B 1 59 ? 11.33912 19.99460 74.51610 1.000 11.45384 60 ASP B O 1
ATOM 1237 N N . VAL B 1 60 ? 10.19783 18.16392 75.17204 1.000 10.02963 61 VAL B N 1
ATOM 1238 C CA . VAL B 1 60 ? 9.83483 18.78786 76.43767 1.000 9.57306 61 VAL B CA 1
ATOM 1239 C C . VAL B 1 60 ? 11.03240 19.05909 77.33325 1.000 12.74832 61 VAL B C 1
ATOM 1240 O O . VAL B 1 60 ? 10.94689 19.92728 78.20446 1.000 13.07188 61 VAL B O 1
ATOM 1244 N N . THR B 1 61 ? 12.14107 18.35288 77.13338 1.000 11.67319 62 THR B N 1
ATOM 1245 C CA . THR B 1 61 ? 13.34390 18.64046 77.91035 1.000 11.07426 62 THR B CA 1
ATOM 1246 C C . THR B 1 61 ? 13.75841 20.10559 77.77292 1.000 11.15901 62 THR B C 1
ATOM 1247 O O . THR B 1 61 ? 14.07016 20.76244 78.77073 1.000 14.74013 62 THR B O 1
ATOM 1251 N N . SER B 1 62 ? 13.70982 20.65651 76.55329 1.000 13.13449 63 SER B N 1
ATOM 1252 C CA . SER B 1 62 ?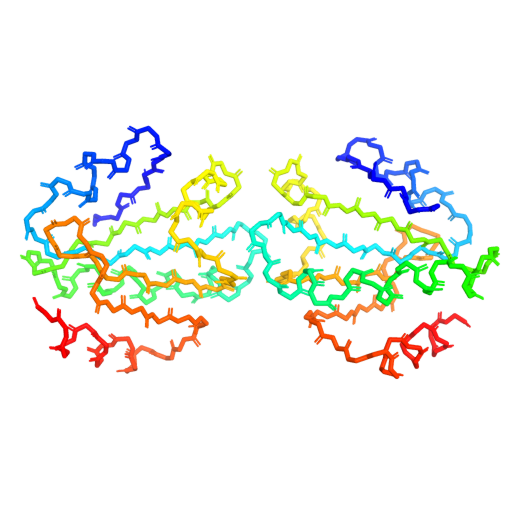 14.11108 22.04693 76.31692 1.000 11.85681 63 SER B CA 1
ATOM 1253 C C . SER B 1 62 ? 12.92963 22.99535 76.16400 1.000 12.56138 63 SER B C 1
ATOM 1254 O O . SER B 1 62 ? 13.12660 24.20869 75.98367 1.000 12.44715 63 SER B O 1
ATOM 1257 N N . CYS B 1 63 ? 11.71461 22.48414 76.27013 1.000 10.07126 64 CYS B N 1
ATOM 1258 C CA . CYS B 1 63 ? 10.49747 23.24019 76.02819 1.000 10.39599 64 CYS B CA 1
ATOM 1259 C C . CYS B 1 63 ? 9.50913 23.00545 77.15693 1.000 11.78059 64 CYS B C 1
ATOM 1260 O O . CYS B 1 63 ? 8.30229 22.83866 76.94765 1.000 11.69595 64 CYS B O 1
ATOM 1263 N N . GLU B 1 64 ? 10.02857 23.00331 78.39470 1.000 12.59769 65 GLU B N 1
ATOM 1264 C CA . GLU B 1 64 ? 9.16793 22.79573 79.55370 1.000 14.65746 65 GLU B CA 1
ATOM 1265 C C . GLU B 1 64 ? 8.06241 23.84406 79.62609 1.000 10.13623 65 GLU B C 1
ATOM 1266 O O . GLU B 1 64 ? 6.92601 23.53372 79.99915 1.000 12.26612 65 GLU B O 1
ATOM 1272 N N . GLU B 1 65 ? 8.38548 25.09869 79.28226 1.000 10.38916 66 GLU B N 1
ATOM 1273 C CA . GLU B 1 65 ? 7.39198 26.16439 79.35011 1.000 13.31929 66 GLU B CA 1
ATOM 1274 C C . GLU B 1 65 ? 6.17587 25.86600 78.46836 1.000 11.98196 66 GLU B C 1
ATOM 1275 O O . GLU B 1 65 ? 5.02711 26.02177 78.90659 1.000 13.33757 66 GLU B O 1
ATOM 1281 N N . THR B 1 66 ? 6.41057 25.39134 77.23750 1.000 12.20238 67 THR B N 1
ATOM 1282 C CA . THR B 1 66 ? 5.31341 25.06104 76.32847 1.000 12.01229 67 THR B CA 1
ATOM 1283 C C . THR B 1 66 ? 4.50137 23.86393 76.82535 1.000 10.42526 67 THR B C 1
ATOM 1284 O O . THR B 1 66 ? 3.26212 23.88563 76.78349 1.000 10.88966 67 THR B O 1
ATOM 1288 N N . ALA B 1 67 ? 5.18899 22.80585 77.27561 1.000 10.90925 68 ALA B N 1
ATOM 1289 C CA . ALA B 1 67 ? 4.51408 21.62298 77.78842 1.000 12.06069 68 ALA B CA 1
ATOM 1290 C C . ALA B 1 67 ? 3.61185 21.97012 78.95705 1.000 12.76253 68 ALA B C 1
ATOM 1291 O O . ALA B 1 67 ? 2.48196 21.47949 79.03407 1.000 11.89764 68 ALA B O 1
ATOM 1293 N N . VAL B 1 68 ? 4.10179 22.80232 79.88946 1.000 12.66542 69 VAL B N 1
ATOM 1294 C CA . VAL B 1 68 ? 3.28642 23.19709 81.03259 1.000 10.81854 69 VAL B CA 1
ATOM 1295 C C . VAL B 1 68 ? 2.13327 24.09438 80.58997 1.000 14.31436 69 VAL B C 1
ATOM 1296 O O . VAL B 1 68 ? 1.00188 23.95218 81.06788 1.000 16.49947 69 VAL B O 1
ATOM 1300 N N . LYS B 1 69 ? 2.39562 25.02005 79.65784 1.000 11.20861 70 LYS B N 1
ATOM 1301 C CA . LYS B 1 69 ? 1.35657 25.94616 79.20543 1.000 14.45925 70 LYS B CA 1
ATOM 1302 C C . LYS B 1 69 ? 0.14928 25.20936 78.63234 1.000 15.82476 70 LYS B C 1
ATOM 1303 O O . LYS B 1 69 ? -0.99878 25.63137 78.82955 1.000 16.92823 70 LYS B O 1
ATOM 1309 N N . TYR B 1 70 ? 0.37673 24.09659 77.93540 1.000 15.07979 71 TYR B N 1
ATOM 1310 C CA . TYR B 1 70 ? -0.71648 23.39547 77.27264 1.000 12.57866 71 TYR B CA 1
ATOM 1311 C C . TYR B 1 70 ? -1.25736 22.20148 78.05957 1.000 14.87285 71 TYR B C 1
ATOM 1312 O O . TYR B 1 70 ? -2.08853 21.46049 77.52926 1.000 15.96110 71 TYR B O 1
ATOM 1321 N N . ASN B 1 71 ? -0.82652 22.01063 79.31324 1.000 14.71744 72 ASN B N 1
ATOM 1322 C CA . ASN B 1 71 ? -1.42324 21.00004 80.19795 1.000 15.20765 72 ASN B CA 1
ATOM 1323 C C . ASN B 1 71 ? -1.45656 19.62938 79.51853 1.000 12.55029 72 ASN B C 1
ATOM 1324 O O . ASN B 1 71 ? -2.49901 18.97706 79.42111 1.000 14.30984 72 ASN B O 1
ATOM 1329 N N . ILE B 1 72 ? -0.28341 19.19370 79.04547 1.000 14.08930 73 ILE B N 1
ATOM 1330 C CA . ILE B 1 72 ? -0.20533 18.01238 78.19130 1.000 11.68793 73 ILE B CA 1
ATOM 1331 C C . ILE B 1 72 ? -0.43527 16.70035 78.92542 1.000 13.13963 73 ILE B C 1
ATOM 1332 O O . ILE B 1 72 ? -0.63973 15.68621 78.25548 1.000 13.08945 73 ILE B O 1
ATOM 1337 N N . ARG B 1 73 ? -0.39934 16.68956 80.26730 1.000 12.75347 74 ARG B N 1
ATOM 1338 C CA . ARG B 1 73 ? -0.67844 15.52646 81.12479 1.000 13.49559 74 ARG B CA 1
ATOM 1339 C C . ARG B 1 73 ? 0.45159 14.49746 81.21071 1.000 13.32313 74 ARG B C 1
ATOM 1340 O O . ARG B 1 73 ? 0.83415 14.09883 82.30912 1.000 12.10260 74 ARG B O 1
ATOM 1348 N N . ASN B 1 74 ? 0.93783 14.00346 80.07540 1.000 10.45738 75 ASN B N 1
ATOM 1349 C CA . ASN B 1 74 ? 2.07271 13.09144 80.01166 1.000 10.88640 75 ASN B CA 1
ATOM 1350 C C . ASN B 1 74 ? 2.52592 13.04619 78.55722 1.000 11.47868 75 ASN B C 1
ATOM 1351 O O . ASN B 1 74 ? 1.90421 13.66510 77.67468 1.000 14.13944 75 ASN B O 1
ATOM 1356 N N . ILE B 1 75 ? 3.63234 12.34482 78.31790 1.000 11.59999 76 ILE B N 1
ATOM 1357 C CA . ILE B 1 75 ? 4.16155 12.18002 76.96128 1.000 10.47516 76 ILE B CA 1
ATOM 1358 C C . ILE B 1 75 ? 4.07238 10.70769 76.56657 1.000 13.76763 76 ILE B C 1
ATOM 1359 O O . ILE B 1 75 ? 4.14839 9.82078 77.43721 1.000 14.41078 76 ILE B O 1
ATOM 1364 N N . PRO B 1 76 ? 3.89971 10.38745 75.27677 1.000 12.89830 77 PRO B N 1
ATOM 1365 C CA . PRO B 1 76 ? 3.70649 11.38757 74.22396 1.000 12.47990 77 PRO B CA 1
ATOM 1366 C C . PRO B 1 76 ? 2.32205 12.00867 74.30735 1.000 12.29910 77 PRO B C 1
ATOM 1367 O O . PRO B 1 76 ? 1.36283 11.32961 74.66032 1.000 15.45746 77 PRO B O 1
ATOM 1371 N N . ALA B 1 77 ? 2.24363 13.30030 74.00599 1.000 11.75444 78 ALA B N 1
ATOM 1372 C CA . ALA B 1 77 ? 0.98617 14.02706 73.92967 1.000 9.26191 78 ALA B CA 1
ATOM 1373 C C . ALA B 1 77 ? 0.85339 14.55288 72.50954 1.000 12.98543 78 ALA B C 1
ATOM 1374 O O . ALA B 1 77 ? 1.76938 15.21218 72.00721 1.000 12.74834 78 ALA B O 1
ATOM 1376 N N . LEU B 1 78 ? -0.26327 14.23193 71.86287 1.000 12.52287 79 LEU B N 1
ATOM 1377 C CA . LEU B 1 78 ? -0.56449 14.68716 70.50633 1.000 13.50716 79 LEU B CA 1
ATOM 1378 C C . LEU B 1 78 ? -1.70430 15.69102 70.60320 1.000 13.87089 79 LEU B C 1
ATOM 1379 O O . LEU B 1 78 ? -2.82775 15.33059 70.96618 1.000 14.24516 79 LEU B O 1
ATOM 1384 N N . LEU B 1 79 ? -1.40995 16.95191 70.30476 1.000 11.73589 80 LEU B N 1
ATOM 1385 C CA . LEU B 1 79 ? -2.37850 18.03145 70.42289 1.000 12.98602 80 LEU B CA 1
ATOM 1386 C C . LEU B 1 79 ? -2.63743 18.59378 69.03732 1.000 13.62866 80 LEU B C 1
ATOM 1387 O O . LEU B 1 79 ? -1.69336 18.94440 68.32046 1.000 15.47191 80 LEU B O 1
ATOM 1392 N N . LEU B 1 80 ? -3.90960 18.65664 68.65994 1.000 13.32274 81 LEU B N 1
ATOM 1393 C CA . LEU B 1 80 ? -4.30307 19.17050 67.35267 1.000 16.17379 81 LEU B CA 1
ATOM 1394 C C . LEU B 1 80 ? -4.69915 20.63488 67.49672 1.000 16.62492 81 LEU B C 1
ATOM 1395 O O . LEU B 1 80 ? -5.61564 20.95749 68.25755 1.000 16.55504 81 LEU B O 1
ATOM 1400 N N . PHE B 1 81 ? -4.02190 21.50493 66.74980 1.000 15.54314 82 PHE B N 1
ATOM 1401 C CA . PHE B 1 81 ? -4.25295 22.94438 66.77268 1.000 17.65652 82 PHE B CA 1
ATOM 1402 C C . PHE B 1 81 ? -4.88354 23.37912 65.45852 1.000 17.99391 82 PHE B C 1
ATOM 1403 O O . PHE B 1 81 ? -4.49364 22.90721 64.38366 1.000 14.08259 82 PHE B O 1
ATOM 1411 N N . LYS B 1 82 ? -5.84285 24.29703 65.55896 1.000 18.33563 83 LYS B N 1
ATOM 1412 C CA . LYS B 1 82 ? -6.43862 24.96326 64.40586 1.000 20.73318 83 LYS B CA 1
ATOM 1413 C C . LYS B 1 82 ? -6.58597 26.43643 64.74974 1.000 17.73437 83 LYS B C 1
ATOM 1414 O O . LYS B 1 82 ? -7.27714 26.77863 65.71248 1.000 20.49329 83 LYS B O 1
ATOM 1420 N N . ASN B 1 83 ? -5.95908 27.30408 63.95986 1.000 18.92299 84 ASN B N 1
ATOM 1421 C CA . ASN B 1 83 ? -6.02652 28.75231 64.18517 1.000 22.04209 84 ASN B CA 1
ATOM 1422 C C . ASN B 1 83 ? -5.56844 29.13066 65.58792 1.000 22.10912 84 ASN B C 1
ATOM 1423 O O . ASN B 1 83 ? -6.15563 30.00031 66.23500 1.000 25.01128 84 ASN B O 1
ATOM 1428 N N . GLY B 1 84 ? -4.52599 28.45750 66.06891 1.000 18.15223 85 GLY B N 1
ATOM 1429 C CA . GLY B 1 84 ? -3.91893 28.79857 67.33953 1.000 16.92417 85 GLY B CA 1
ATOM 1430 C C . GLY B 1 84 ? -4.62667 28.30177 68.57945 1.000 18.44324 85 GLY B C 1
ATOM 1431 O O . GLY B 1 84 ? -4.24834 28.70674 69.68521 1.000 21.33064 85 GLY B O 1
ATOM 1432 N N . GLU B 1 85 ? -5.62350 27.42721 68.44708 1.000 19.02717 86 GLU B N 1
ATOM 1433 C CA . GLU B 1 85 ? -6.30513 26.87301 69.60354 1.000 20.11238 86 GLU B CA 1
ATOM 1434 C C . GLU B 1 85 ? -6.31580 25.34980 69.53388 1.000 18.55623 86 GLU B C 1
ATOM 1435 O O . GLU B 1 85 ? -6.38237 24.76013 68.45665 1.000 17.53135 86 GLU B O 1
ATOM 1441 N N . VAL B 1 86 ? -6.26997 24.71660 70.70066 1.000 17.44318 87 VAL B N 1
ATOM 1442 C CA . VAL B 1 86 ? -6.33575 23.25966 70.76798 1.000 17.87665 87 VAL B CA 1
ATOM 1443 C C . VAL B 1 86 ? -7.78615 22.83227 70.57203 1.000 18.11950 87 VAL B C 1
ATOM 1444 O O . VAL B 1 86 ? -8.67539 23.25292 71.31983 1.000 23.40540 87 VAL B O 1
ATOM 1448 N N . VAL B 1 87 ? -8.02328 21.99183 69.56902 1.000 17.00875 88 VAL B N 1
ATOM 1449 C CA . VAL B 1 87 ? -9.36363 21.50487 69.26993 1.000 21.05086 88 VAL B CA 1
ATOM 1450 C C . VAL B 1 87 ? -9.58497 20.05534 69.69308 1.000 23.16433 88 VAL B C 1
ATOM 1451 O O . VAL B 1 87 ? -10.74719 19.63874 69.82513 1.000 26.20173 88 VAL B O 1
ATOM 1455 N N . ALA B 1 88 ? -8.52623 19.28335 69.91732 1.000 20.01366 89 ALA B N 1
ATOM 1456 C CA . ALA B 1 88 ? -8.64229 17.88679 70.31861 1.000 21.47574 89 ALA B CA 1
ATOM 1457 C C . ALA B 1 88 ? -7.25988 17.42440 70.74896 1.000 21.20228 89 ALA B C 1
ATOM 1458 O O . ALA B 1 88 ? -6.25309 18.06706 70.44663 1.000 16.88939 89 ALA B O 1
ATOM 1460 N N . GLN B 1 89 ? -7.21615 16.29097 71.44423 1.000 21.03983 90 GLN B N 1
ATOM 1461 C CA . GLN B 1 89 ? -5.93321 15.81844 71.93582 1.000 18.37784 90 GLN B CA 1
ATOM 1462 C C . GLN B 1 89 ? -5.98599 14.31865 72.18383 1.000 19.80806 90 GLN B C 1
ATOM 1463 O O . GLN B 1 89 ? -7.03996 13.76391 72.50780 1.000 22.36438 90 GLN B O 1
ATOM 1469 N N . GLN B 1 90 ? -4.82847 13.67687 72.01514 1.000 18.74810 91 GLN B N 1
ATOM 1470 C CA . GLN B 1 90 ? -4.64243 12.26249 72.32595 1.000 18.48387 91 GLN B CA 1
ATOM 1471 C C . GLN B 1 90 ? -3.42801 12.13709 73.23309 1.000 16.68034 91 GLN B C 1
ATOM 1472 O O . GLN B 1 90 ? -2.30292 12.43262 72.81298 1.000 17.69097 91 GLN B O 1
ATOM 1478 N N . ILE B 1 91 ? -3.64889 11.72093 74.47874 1.000 19.86614 92 ILE B N 1
ATOM 1479 C CA . ILE B 1 91 ? -2.57889 11.62552 75.46765 1.000 17.08685 92 ILE B CA 1
ATOM 1480 C C . ILE B 1 91 ? -2.16309 10.16636 75.59927 1.000 18.23996 92 ILE B C 1
ATOM 1481 O O . ILE B 1 91 ? -2.97367 9.30840 75.97130 1.000 18.85540 92 ILE B O 1
ATOM 1486 N N . GLY B 1 92 ? -0.90335 9.88212 75.29822 1.000 16.03790 93 GLY B N 1
ATOM 1487 C CA . GLY B 1 92 ? -0.42516 8.51641 75.29083 1.000 14.17106 93 GLY B CA 1
ATOM 1488 C C . GLY B 1 92 ? -0.36969 7.93785 73.88448 1.000 14.74186 93 GLY B C 1
ATOM 1489 O O . GLY B 1 92 ? -1.03724 8.39734 72.95655 1.000 16.17999 93 GLY B O 1
ATOM 1490 N N . ALA B 1 93 ? 0.45753 6.91490 73.72494 1.000 14.88918 94 ALA B N 1
ATOM 1491 C CA . ALA B 1 93 ? 0.56625 6.23791 72.44318 1.000 15.56211 94 ALA B CA 1
ATOM 1492 C C . ALA B 1 93 ? -0.71392 5.48245 72.14949 1.000 16.37325 94 ALA B C 1
ATOM 1493 O O . ALA B 1 93 ? -1.34693 4.92468 73.05258 1.000 20.71509 94 ALA B O 1
ATOM 1495 N N . VAL B 1 94 ? -1.10114 5.47754 70.87542 1.000 16.73387 95 VAL B N 1
ATOM 1496 C CA . VAL B 1 94 ? -2.22378 4.67491 70.39520 1.000 19.89035 95 VAL B CA 1
ATOM 1497 C C . VAL B 1 94 ? -1.89401 4.18363 68.99410 1.000 15.09955 95 VAL B C 1
ATOM 1498 O O . VAL B 1 94 ? -1.03138 4.74866 68.30804 1.000 16.27854 95 VAL B O 1
ATOM 1502 N N . PRO B 1 95 ? -2.55260 3.11743 68.54842 1.000 15.40392 96 PRO B N 1
ATOM 1503 C CA . PRO B 1 95 ? -2.22738 2.53952 67.23902 1.000 18.01282 96 PRO B CA 1
ATOM 1504 C C . PRO B 1 95 ? -2.53844 3.47046 66.07332 1.000 16.63428 96 PRO B C 1
ATOM 1505 O O . PRO B 1 95 ? -3.30403 4.42973 66.18597 1.000 15.97068 96 PRO B O 1
ATOM 1509 N N . ARG B 1 96 ? -1.88113 3.17946 64.94147 1.000 15.65345 97 ARG B N 1
ATOM 1510 C CA . ARG B 1 96 ? -2.11538 3.90006 63.68963 1.000 15.84673 97 ARG B CA 1
ATOM 1511 C C . ARG B 1 96 ? -3.60133 4.10970 63.42469 1.000 18.23918 97 ARG B C 1
ATOM 1512 O O . ARG B 1 96 ? -4.03012 5.21718 63.08730 1.000 17.93087 97 ARG B O 1
ATOM 1520 N N . SER B 1 97 ? -4.40444 3.05219 63.57570 1.000 17.07900 98 SER B N 1
ATOM 1521 C CA . SER B 1 97 ? -5.81694 3.15639 63.22611 1.000 18.38816 98 SER B CA 1
ATOM 1522 C C . SER B 1 97 ? -6.53034 4.20100 64.07761 1.000 21.86881 98 SER B C 1
ATOM 1523 O O . SER B 1 97 ? -7.41671 4.91184 63.59044 1.000 19.12010 98 SER B O 1
ATOM 1526 N N . LYS B 1 98 ? -6.15845 4.31723 65.35090 1.000 17.77547 99 LYS B N 1
ATOM 1527 C CA . LYS B 1 98 ? -6.77680 5.33937 66.18559 1.000 22.73548 99 LYS B CA 1
ATOM 1528 C C . LYS B 1 98 ? -6.24601 6.72844 65.86963 1.000 20.31204 99 LYS B C 1
ATOM 1529 O O . LYS B 1 98 ? -6.98372 7.71092 66.01158 1.000 20.95756 99 LYS B O 1
ATOM 1535 N N . LEU B 1 99 ? -4.98854 6.82824 65.42465 1.000 18.24112 100 LEU B N 1
ATOM 1536 C CA . LEU B 1 99 ? -4.43664 8.12278 65.03371 1.000 18.30733 100 LEU B CA 1
ATOM 1537 C C . LEU B 1 99 ? -5.08555 8.62772 63.75721 1.000 21.26513 100 LEU B C 1
ATOM 1538 O O . LEU B 1 99 ? -5.35210 9.82947 63.61807 1.000 24.02455 100 LEU B O 1
ATOM 1543 N N . VAL B 1 100 ? -5.34098 7.72211 62.81221 1.000 19.95525 101 VAL B N 1
ATOM 1544 C CA . VAL B 1 100 ? -6.05001 8.09643 61.59487 1.000 24.89300 101 VAL B CA 1
ATOM 1545 C C . VAL B 1 100 ? -7.44423 8.59476 61.93531 1.000 24.76391 101 VAL B C 1
ATOM 1546 O O . VAL B 1 100 ? -7.86037 9.67547 61.50112 1.000 25.97687 101 VAL B O 1
ATOM 1550 N N . SER B 1 101 ? -8.18634 7.81660 62.72778 1.000 23.72456 102 SER B N 1
ATOM 1551 C CA . SER B 1 101 ? -9.52634 8.23919 63.11625 1.000 25.67222 102 SER B CA 1
ATOM 1552 C C . SER B 1 101 ? -9.50044 9.54179 63.90389 1.000 28.41692 102 SER B C 1
ATOM 1553 O O . SER B 1 101 ? -10.40807 10.36632 63.76144 1.000 25.39656 102 SER B O 1
ATOM 1556 N N . PHE B 1 102 ? -8.46511 9.75536 64.71940 1.000 24.81452 103 PHE B N 1
ATOM 1557 C CA . PHE B 1 102 ? -8.34449 11.01274 65.45036 1.000 26.25679 103 PHE B CA 1
ATOM 1558 C C . PHE B 1 102 ? -8.11401 12.17825 64.49553 1.000 26.27251 103 PHE B C 1
ATOM 1559 O O . PHE B 1 102 ? -8.74547 13.23555 64.62669 1.000 29.84416 103 PHE B O 1
ATOM 1567 N N . ILE B 1 103 ? -7.20260 12.00841 63.53485 1.000 25.97511 104 ILE B N 1
ATOM 1568 C CA . ILE B 1 103 ? -6.95154 13.06445 62.55618 1.000 27.73787 104 ILE B CA 1
ATOM 1569 C C . ILE B 1 103 ? -8.21911 13.36779 61.76165 1.000 30.92442 104 ILE B C 1
ATOM 1570 O O . ILE B 1 103 ? -8.66791 14.51815 61.69193 1.000 30.56925 104 ILE B O 1
ATOM 1575 N N . ASP B 1 104 ? -8.83565 12.33152 61.18011 1.000 29.92747 105 ASP B N 1
ATOM 1576 C CA . ASP B 1 104 ? -9.96099 12.54348 60.27002 1.000 28.39078 105 ASP B CA 1
ATOM 1577 C C . ASP B 1 104 ? -11.17954 13.11248 60.98798 1.000 30.67604 105 ASP B C 1
ATOM 1578 O O . ASP B 1 104 ? -11.89658 13.94868 60.42651 1.000 32.80214 105 ASP B O 1
ATOM 1583 N N . GLU B 1 105 ? -11.43980 12.67091 62.22253 1.000 30.16208 106 GLU B N 1
ATOM 1584 C CA . GLU B 1 105 ? -12.61648 13.14842 62.94521 1.000 29.95210 106 GLU B CA 1
ATOM 1585 C C . GLU B 1 105 ? -12.54056 14.64001 63.23440 1.000 30.39355 106 GLU B C 1
ATOM 1586 O O . GLU B 1 105 ? -13.57200 15.32161 63.24984 1.000 31.57307 106 GLU B O 1
ATOM 1592 N N . ASN B 1 106 ? -11.34244 15.16242 63.48285 1.000 29.63050 107 ASN B N 1
ATOM 1593 C CA . ASN B 1 106 ? -11.16991 16.57248 63.79798 1.000 30.10667 107 ASN B CA 1
ATOM 1594 C C . ASN B 1 106 ? -10.61341 17.38423 62.63490 1.000 28.82688 107 ASN B C 1
ATOM 1595 O O . ASN B 1 106 ? -10.41204 18.59285 62.78330 1.000 30.91166 107 ASN B O 1
ATOM 1600 N N . VAL B 1 107 ? -10.36474 16.75676 61.48874 1.000 31.93112 108 VAL B N 1
ATOM 1601 C CA . VAL B 1 107 ? -9.88607 17.46686 60.30550 1.000 30.52691 108 VAL B CA 1
ATOM 1602 C C . VAL B 1 107 ? -10.67986 17.04140 59.07959 1.000 32.53475 108 VAL B C 1
ATOM 1603 O O . VAL B 1 107 ? -11.85351 17.38142 58.94022 1.000 36.73894 108 VAL B O 1
#

Solvent-accessible surface area: 10141 Å² total; per-residue (Å²): 156,31,51,108,8,58,45,136,72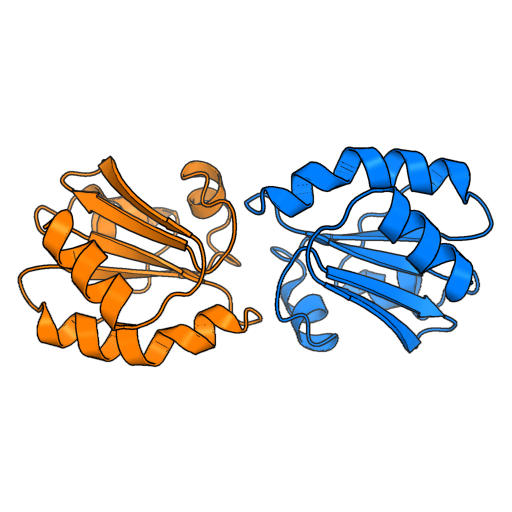,8,103,67,28,1,38,86,19,154,53,22,1,0,0,2,0,46,0,29,9,0,24,48,3,105,75,13,25,88,25,0,91,85,0,14,87,91,36,66,70,135,8,63,2,0,31,0,38,3,25,83,2,62,121,6,0,85,144,40,110,5,132,54,7,4,0,1,1,2,2,73,120,24,125,64,70,22,104,40,68,25,49,30,86,120,74,120,1,32,53,23,2,71,139,41,100,152,26,56,109,9,62,46,131,77,6,104,70,30,1,40,86,21,158,52,20,1,0,0,2,0,72,1,32,13,1,12,30,8,123,72,5,31,89,23,0,89,84,0,11,79,92,38,69,74,135,6,65,4,0,33,0,45,2,29,85,2,66,124,7,0,76,142,35,92,1,108,31,12,1,0,0,0,0,2,73,114,24,126,56,74,21,80,42,67,22,46,21,83,109,78,111,0,40,54,24,1,76,146,41,75

InterPro domains:
  IPR005746 Thioredoxin [PIRSF000077] (4-107)
  IPR005746 Thioredoxin [TIGR01068] (9-107)
  IPR013766 Thioredoxin domain [PF00085] (5-106)
  IPR013766 Thioredoxin domain [PS51352] (1-108)
  IPR017937 Thioredoxin, conserved site [PS00194] (25-43)
  IPR036249 Thioredoxin-like superfamily [SSF52833] (4-107)

Foldseek 3Di:
DEAAAALVCCCVPAQQDQQKEKEWEDEPPGVLSVVCVVLVVVVCVVCPPRYHYYYYHCVRHVVVCVVVVPDAPRKIFIDHNRDTDDIDHDDDDSVVVVVVSVVVD/DAAEAAQVCCCVVAQQDQAKEKEWEDEPVDDVSVVCVVLVVVVCVVQPVRYHYYYYHCVRHVVVCVVVPQVDPRKIFIDHNRDTDDIDRTHDDSVVVVVVVVVRD

Sequence (210 aa):
TIVNTTDDNFQADVLDAETPVLVDFWAGWCAPCKAIAPVLEDLSSEYAGKVKIVKVDVTSCEETAVKYNIRNIPALLLFKNGEVVAQQIGAVPRSKLVSFIDENVTIVNTTDDNFQADVLDAETPVLVDFWAGWCAPCKAIAPVLEDLSSEYAGKVKIVKVDVTSCEETAVKYNIRNIPALLLFKNGEVVAQQIGAVPRSKLVSFIDENV

B-factor: mean 17.78, std 6.12, range [8.43, 42.41]

Secondary structure (DSSP, 8-state):
--EE--TTTHIIIIIT-SS-EEEEEE-TT-HHHHHTHHHHHHHHHHTTTT-EEEEEETTT-HHHHHHTT--SSSEEEEEETTEEEEEEES---HHHHHHHHHHT-/--EE--TTTHIIIIIT-SS-EEEEEE-TT-HHHHHHHHHHHHHHHHTTTT-EEEEEETTT-HHHHHHTT--SSSEEEEEETTEEEEEEES---HHHHHHHHHHH-